Protein AF-D5RU55-F1 (afdb_monomer)

Organism: NCBI:txid525371

Mean predicted aligned error: 16.05 Å

Structure (mmCIF, N/CA/C/O backbone):
data_AF-D5RU55-F1
#
_entry.id   AF-D5RU55-F1
#
loop_
_atom_site.group_PDB
_atom_site.id
_atom_site.type_symbol
_atom_site.label_atom_id
_atom_site.label_alt_id
_atom_site.label_comp_id
_atom_site.label_asym_id
_atom_site.label_entity_id
_atom_site.label_seq_id
_atom_site.pdbx_PDB_ins_code
_atom_site.Cartn_x
_atom_site.Cartn_y
_atom_site.Cartn_z
_atom_site.occupancy
_atom_site.B_iso_or_equiv
_atom_site.auth_seq_id
_atom_site.auth_comp_id
_atom_site.auth_asym_id
_atom_site.auth_atom_id
_atom_site.pdbx_PDB_model_num
ATOM 1 N N . MET A 1 1 ? 79.973 7.454 0.022 1.00 49.69 1 MET A N 1
ATOM 2 C CA . MET A 1 1 ? 79.708 6.150 0.670 1.00 49.69 1 MET A CA 1
ATOM 3 C C . MET A 1 1 ? 79.663 6.328 2.181 1.00 49.69 1 MET A C 1
ATOM 5 O O . MET A 1 1 ? 80.717 6.445 2.786 1.00 49.69 1 MET A O 1
ATOM 9 N N . ARG A 1 2 ? 78.467 6.369 2.777 1.00 42.62 2 ARG A N 1
ATOM 10 C CA . ARG A 1 2 ? 78.213 6.055 4.194 1.00 42.62 2 ARG A CA 1
ATOM 11 C C . ARG A 1 2 ? 76.765 5.570 4.299 1.00 42.62 2 ARG A C 1
ATOM 13 O O . ARG A 1 2 ? 75.856 6.309 3.944 1.00 42.62 2 ARG A O 1
ATOM 20 N N . ALA A 1 3 ? 76.597 4.307 4.681 1.00 47.00 3 ALA A N 1
ATOM 21 C CA . ALA A 1 3 ? 75.310 3.654 4.881 1.00 47.00 3 ALA A CA 1
ATOM 22 C C . ALA A 1 3 ? 74.828 3.906 6.316 1.00 47.00 3 ALA A C 1
ATOM 24 O O . ALA A 1 3 ? 75.597 3.725 7.261 1.00 47.00 3 ALA A O 1
ATOM 25 N N . THR A 1 4 ? 73.571 4.314 6.467 1.00 60.97 4 THR A N 1
ATOM 26 C CA . THR A 1 4 ? 72.887 4.434 7.762 1.00 60.97 4 THR A CA 1
ATOM 27 C C . THR A 1 4 ? 72.013 3.191 7.965 1.00 60.97 4 THR A C 1
ATOM 29 O O . THR A 1 4 ? 71.283 2.836 7.037 1.00 60.97 4 THR A O 1
ATOM 32 N N . PRO A 1 5 ? 72.070 2.506 9.123 1.00 59.47 5 PRO A N 1
ATOM 33 C CA . PRO A 1 5 ? 71.283 1.298 9.367 1.00 59.47 5 PRO A CA 1
ATOM 34 C C . PRO A 1 5 ? 69.840 1.615 9.803 1.00 59.47 5 PRO A C 1
ATOM 36 O O . PRO A 1 5 ? 69.592 2.588 10.513 1.00 59.47 5 PRO A O 1
ATOM 39 N N . LEU A 1 6 ? 68.899 0.758 9.390 1.00 55.41 6 LEU A N 1
ATOM 40 C CA . LEU A 1 6 ? 67.511 0.715 9.868 1.00 55.41 6 LEU A CA 1
ATOM 41 C C . LEU A 1 6 ? 67.427 0.079 11.270 1.00 55.41 6 LEU A C 1
ATOM 43 O O . LEU A 1 6 ? 68.103 -0.926 11.502 1.00 55.41 6 LEU A O 1
ATOM 47 N N . PRO A 1 7 ? 66.562 0.569 12.178 1.00 55.72 7 PRO A N 1
ATOM 48 C CA . PRO A 1 7 ? 66.213 -0.162 13.389 1.00 55.72 7 PRO A CA 1
ATOM 49 C C . PRO A 1 7 ? 65.149 -1.241 13.129 1.00 55.72 7 PRO A C 1
ATOM 51 O O . PRO A 1 7 ? 64.226 -1.081 12.332 1.00 55.72 7 PRO A O 1
ATOM 54 N N . ALA A 1 8 ? 65.323 -2.352 13.842 1.00 49.19 8 ALA A N 1
ATOM 55 C CA . ALA A 1 8 ? 64.516 -3.559 13.818 1.00 49.19 8 ALA A CA 1
ATOM 56 C C . ALA A 1 8 ? 63.269 -3.476 14.719 1.00 49.19 8 ALA A C 1
ATOM 58 O O . ALA A 1 8 ? 63.298 -2.845 15.770 1.00 49.19 8 ALA A O 1
ATOM 59 N N . GLY A 1 9 ? 62.236 -4.235 14.335 1.00 44.22 9 GLY A N 1
ATOM 60 C CA . GLY A 1 9 ? 61.350 -4.962 15.251 1.00 44.22 9 GLY A CA 1
ATOM 61 C C . GLY A 1 9 ? 60.289 -4.158 16.006 1.00 44.22 9 GLY A C 1
ATOM 62 O O . GLY A 1 9 ? 60.514 -3.748 17.139 1.00 44.22 9 GLY A O 1
ATOM 63 N N . ALA A 1 10 ? 59.077 -4.077 15.448 1.00 44.03 10 ALA A N 1
ATOM 64 C CA . ALA A 1 10 ? 57.862 -3.832 16.224 1.00 44.03 10 ALA A CA 1
ATOM 65 C C . ALA A 1 10 ? 56.997 -5.101 16.213 1.00 44.03 10 ALA A C 1
ATOM 67 O O . ALA A 1 10 ? 56.595 -5.597 15.161 1.00 44.03 10 ALA A O 1
ATOM 68 N N . ALA A 1 11 ? 56.800 -5.648 17.409 1.00 43.94 11 ALA A N 1
ATOM 69 C CA . ALA A 1 11 ? 56.123 -6.899 17.692 1.00 43.94 11 ALA A CA 1
ATOM 70 C C . ALA A 1 11 ? 54.640 -6.872 17.291 1.00 43.94 11 ALA A C 1
ATOM 72 O O . ALA A 1 11 ? 53.912 -5.921 17.573 1.00 43.94 11 ALA A O 1
ATOM 73 N N . ILE A 1 12 ? 54.190 -7.969 16.683 1.00 43.06 12 ILE A N 1
ATOM 74 C CA . ILE A 1 12 ? 52.781 -8.259 16.426 1.00 43.06 12 ILE A CA 1
ATOM 75 C C . ILE A 1 12 ? 52.143 -8.603 17.778 1.00 43.06 12 ILE A C 1
ATOM 77 O O . ILE A 1 12 ? 52.364 -9.680 18.329 1.00 43.06 12 ILE A O 1
ATOM 81 N N . GLY A 1 13 ? 51.397 -7.651 18.338 1.00 37.00 13 GLY A N 1
ATOM 82 C CA . GLY A 1 13 ? 50.610 -7.834 19.552 1.00 37.00 13 GLY A CA 1
ATOM 83 C C . GLY A 1 13 ? 49.454 -8.797 19.301 1.00 37.00 13 GLY A C 1
ATOM 84 O O . GLY A 1 13 ? 48.482 -8.465 18.629 1.00 37.00 13 GLY A O 1
ATOM 85 N N . GLN A 1 14 ? 49.587 -10.000 19.845 1.00 41.72 14 GLN A N 1
ATOM 86 C CA . GLN A 1 14 ? 48.574 -11.044 19.891 1.00 41.72 14 GLN A CA 1
ATOM 87 C C . GLN A 1 14 ? 47.409 -10.571 20.784 1.00 41.72 14 GLN A C 1
ATOM 89 O O . GLN A 1 14 ? 47.555 -10.462 22.000 1.00 41.72 14 GLN A O 1
ATOM 94 N N . ALA A 1 15 ? 46.264 -10.236 20.183 1.00 38.31 15 ALA A N 1
ATOM 95 C CA . ALA A 1 15 ? 45.051 -9.892 20.919 1.00 38.31 15 ALA A CA 1
ATOM 96 C C . ALA A 1 15 ? 44.398 -11.171 21.472 1.00 38.31 15 ALA A C 1
ATOM 98 O O . ALA A 1 15 ? 44.039 -12.078 20.723 1.00 38.31 15 ALA A O 1
ATOM 99 N N . ALA A 1 16 ? 44.280 -11.233 22.798 1.00 46.00 16 ALA A N 1
ATOM 100 C CA . ALA A 1 16 ? 43.662 -12.321 23.545 1.00 46.00 16 ALA A CA 1
ATOM 101 C C . ALA A 1 16 ? 42.151 -12.465 23.247 1.00 46.00 16 ALA A C 1
ATOM 103 O O . ALA A 1 16 ? 41.477 -11.460 22.997 1.00 46.00 16 ALA A O 1
ATOM 104 N N . PRO A 1 17 ? 41.585 -13.686 23.321 1.00 41.41 17 PRO A N 1
ATOM 105 C CA . PRO A 1 17 ? 40.149 -13.900 23.166 1.00 41.41 17 PRO A CA 1
ATOM 106 C C . PRO A 1 17 ? 39.380 -13.320 24.363 1.00 41.41 17 PRO A C 1
ATOM 108 O O . PRO A 1 17 ? 39.695 -13.598 25.521 1.00 41.41 17 PRO A O 1
ATOM 111 N N . ARG A 1 18 ? 38.355 -12.504 24.082 1.00 38.22 18 ARG A N 1
ATOM 112 C CA . ARG A 1 18 ? 37.437 -11.987 25.106 1.00 38.22 18 ARG A CA 1
ATOM 113 C C . ARG A 1 18 ? 36.543 -13.112 25.650 1.00 38.22 18 ARG A C 1
ATOM 115 O O . ARG A 1 18 ? 36.081 -13.940 24.866 1.00 38.22 18 ARG A O 1
ATOM 122 N N . PRO A 1 19 ? 36.276 -13.133 26.967 1.00 35.03 19 PRO A N 1
ATOM 123 C CA . PRO A 1 19 ? 35.479 -14.172 27.598 1.00 35.03 19 PRO A CA 1
ATOM 124 C C . PRO A 1 19 ? 33.992 -14.032 27.257 1.00 35.03 19 PRO A C 1
ATOM 126 O O . PRO A 1 19 ? 33.442 -12.931 27.208 1.00 35.03 19 PRO A O 1
ATOM 129 N N . ALA A 1 20 ? 33.350 -15.183 27.069 1.00 40.19 20 ALA A N 1
ATOM 130 C CA . ALA A 1 20 ? 31.906 -15.325 27.049 1.00 40.19 20 ALA A CA 1
ATOM 131 C C . ALA A 1 20 ? 31.331 -14.983 28.432 1.00 40.19 20 ALA A C 1
ATOM 133 O O . ALA A 1 20 ? 31.725 -15.581 29.433 1.00 40.19 20 ALA A O 1
ATOM 134 N N . ALA A 1 21 ? 30.381 -14.050 28.481 1.00 37.78 21 ALA A N 1
ATOM 135 C CA . ALA A 1 21 ? 29.514 -13.853 29.636 1.00 37.78 21 ALA A CA 1
ATOM 136 C C . ALA A 1 21 ? 28.144 -14.455 29.302 1.00 37.78 21 ALA A C 1
ATOM 138 O O . ALA A 1 21 ? 27.328 -13.862 28.603 1.00 37.78 21 ALA A O 1
ATOM 139 N N . SER A 1 22 ? 27.966 -15.686 29.772 1.00 39.34 22 SER A N 1
ATOM 140 C CA . SER A 1 22 ? 26.714 -16.430 29.850 1.00 39.34 22 SER A CA 1
ATOM 141 C C . SER A 1 22 ? 26.267 -16.420 31.311 1.00 39.34 22 SER A C 1
ATOM 143 O O . SER A 1 22 ? 27.074 -16.722 32.189 1.00 39.34 22 SER A O 1
ATOM 145 N N . GLY A 1 23 ? 24.999 -16.104 31.563 1.00 31.50 23 GLY A N 1
ATOM 146 C CA . GLY A 1 23 ? 24.377 -16.086 32.891 1.00 31.50 23 GLY A CA 1
ATOM 147 C C . GLY A 1 23 ? 23.315 -14.988 32.938 1.00 31.50 23 GLY A C 1
ATOM 148 O O . GLY A 1 23 ? 23.662 -13.825 33.076 1.00 31.50 23 GLY A O 1
ATOM 149 N N . ALA A 1 24 ? 22.078 -15.269 32.538 1.00 35.00 24 ALA A N 1
ATOM 150 C CA . ALA A 1 24 ? 21.031 -15.961 33.301 1.00 35.00 24 ALA A CA 1
ATOM 151 C C . ALA A 1 24 ? 20.034 -14.949 33.897 1.00 35.00 24 ALA A C 1
ATOM 153 O O . ALA A 1 24 ? 20.409 -14.129 34.728 1.00 35.00 24 ALA A O 1
ATOM 154 N N . ASP A 1 25 ? 18.783 -15.107 33.443 1.00 32.44 25 ASP A N 1
ATOM 155 C CA . ASP A 1 25 ? 17.500 -14.807 34.097 1.00 32.44 25 ASP A CA 1
ATOM 156 C C . ASP A 1 25 ? 17.159 -13.329 34.375 1.00 32.44 25 ASP A C 1
ATOM 158 O O . ASP A 1 25 ? 18.010 -12.521 34.703 1.00 32.44 25 ASP A O 1
ATOM 162 N N . HIS A 1 26 ? 15.930 -12.843 34.153 1.00 36.78 26 HIS A N 1
ATOM 163 C CA . HIS A 1 26 ? 14.656 -13.383 34.627 1.00 36.78 26 HIS A CA 1
ATOM 164 C C . HIS A 1 26 ? 13.530 -13.386 33.567 1.00 36.78 26 HIS A C 1
ATOM 166 O O . HIS A 1 26 ? 13.147 -12.351 33.031 1.00 36.78 26 HIS A O 1
ATOM 172 N N . ALA A 1 27 ? 12.985 -14.585 33.336 1.00 34.75 27 ALA A N 1
ATOM 173 C CA . ALA A 1 27 ? 11.564 -14.943 33.241 1.00 34.75 27 ALA A CA 1
ATOM 174 C C . ALA A 1 27 ? 10.517 -13.867 32.865 1.00 34.75 27 ALA A C 1
ATOM 176 O O . ALA A 1 27 ? 10.312 -12.920 33.619 1.00 34.75 27 ALA A O 1
ATOM 177 N N . THR A 1 28 ? 9.712 -14.142 31.822 1.00 33.81 28 THR A N 1
ATOM 178 C CA . THR A 1 28 ? 8.226 -14.188 31.880 1.00 33.81 28 THR A CA 1
ATOM 179 C C . THR A 1 28 ? 7.631 -14.695 30.546 1.00 33.81 28 THR A C 1
ATOM 181 O O . THR A 1 28 ? 7.760 -14.048 29.516 1.00 33.81 28 THR A O 1
ATOM 184 N N . SER A 1 29 ? 6.946 -15.847 30.634 1.00 34.22 29 SER A N 1
ATOM 185 C CA . SER A 1 29 ? 5.849 -16.366 29.782 1.00 34.22 29 SER A CA 1
ATOM 186 C C . SER A 1 29 ? 6.167 -16.806 28.338 1.00 34.22 29 SER A C 1
ATOM 188 O O . SER A 1 29 ? 6.400 -15.989 27.463 1.00 34.22 29 SER A O 1
ATOM 190 N N . GLN A 1 30 ? 6.267 -18.111 28.026 1.00 38.25 30 GLN A N 1
ATOM 191 C CA . GLN A 1 30 ? 5.153 -19.081 27.864 1.00 38.25 30 GLN A CA 1
ATOM 192 C C . GLN A 1 30 ? 4.100 -18.576 26.852 1.00 38.25 30 GLN A C 1
ATOM 194 O O . GLN A 1 30 ? 3.591 -17.481 27.019 1.00 38.25 30 GLN A O 1
ATOM 199 N N . LEU A 1 31 ? 3.665 -19.278 25.803 1.00 37.56 31 LEU A N 1
ATOM 200 C CA . LEU A 1 31 ? 3.572 -20.712 25.539 1.00 37.56 31 LEU A CA 1
ATOM 201 C C . LEU A 1 31 ? 3.195 -20.856 24.041 1.00 37.56 31 LEU A C 1
ATOM 203 O O . LEU A 1 31 ? 2.207 -20.261 23.628 1.00 37.56 31 LEU A O 1
ATOM 207 N N . PHE A 1 32 ? 3.897 -21.645 23.225 1.00 32.69 32 PHE A N 1
ATOM 208 C CA . PHE A 1 32 ? 3.329 -22.169 21.967 1.00 32.69 32 PHE A CA 1
ATOM 209 C C . PHE A 1 32 ? 3.737 -23.636 21.834 1.00 32.69 32 PHE A C 1
ATOM 211 O O . PHE A 1 32 ? 4.665 -24.014 21.126 1.00 32.69 32 PHE A O 1
ATOM 218 N N . VAL A 1 33 ? 3.063 -24.470 22.627 1.00 32.72 33 VAL A N 1
ATOM 219 C CA . VAL A 1 33 ? 3.140 -25.927 22.528 1.00 32.72 33 VAL A CA 1
ATOM 220 C C . VAL A 1 33 ? 2.194 -26.346 21.407 1.00 32.72 33 VAL A C 1
ATOM 222 O O . VAL A 1 33 ? 0.979 -26.385 21.592 1.00 32.72 33 VAL A O 1
ATOM 225 N N . ALA A 1 34 ? 2.752 -26.664 20.241 1.00 33.44 34 ALA A N 1
ATOM 226 C CA . ALA A 1 34 ? 2.045 -27.430 19.227 1.00 33.44 34 ALA A CA 1
ATOM 227 C C . ALA A 1 34 ? 1.897 -28.870 19.739 1.00 33.44 34 ALA A C 1
ATOM 229 O O . ALA A 1 34 ? 2.850 -29.648 19.738 1.00 33.44 34 ALA A O 1
ATOM 230 N N . LYS A 1 35 ? 0.701 -29.212 20.218 1.00 34.47 35 LYS A N 1
ATOM 231 C CA . LYS A 1 35 ? 0.305 -30.590 20.505 1.00 34.47 35 LYS A CA 1
ATOM 232 C C . LYS A 1 35 ? -0.862 -30.924 19.588 1.00 34.47 35 LYS A C 1
ATOM 234 O O . LYS A 1 35 ? -1.963 -30.427 19.798 1.00 34.47 35 LYS A O 1
ATOM 239 N N . LEU A 1 36 ? -0.619 -31.758 18.582 1.00 38.84 36 LEU A N 1
ATOM 240 C CA . LEU A 1 36 ? -1.688 -32.451 17.876 1.00 38.84 36 LEU A CA 1
ATOM 241 C C . LEU A 1 36 ? -1.196 -33.845 17.477 1.00 38.84 36 LEU A C 1
ATOM 243 O O . LEU A 1 36 ? -0.638 -34.048 16.406 1.00 38.84 36 LEU A O 1
ATOM 247 N N . GLU A 1 37 ? -1.403 -34.805 18.374 1.00 45.78 37 GLU A N 1
ATOM 248 C CA . GLU A 1 37 ? -1.608 -36.190 17.965 1.00 45.78 37 GLU A CA 1
ATOM 249 C C . GLU A 1 37 ? -3.100 -36.485 18.080 1.00 45.78 37 GLU A C 1
ATOM 251 O O . GLU A 1 37 ? -3.676 -36.320 19.156 1.00 45.78 37 GLU A O 1
ATOM 256 N N . ALA A 1 38 ? -3.711 -36.942 16.988 1.00 34.22 38 ALA A N 1
ATOM 257 C CA . ALA A 1 38 ? -4.891 -37.796 17.044 1.00 34.22 38 ALA A CA 1
ATOM 258 C C . ALA A 1 38 ? -5.050 -38.573 15.728 1.00 34.22 38 ALA A C 1
ATOM 260 O O . ALA A 1 38 ? -5.474 -38.040 14.709 1.00 34.22 38 ALA A O 1
ATOM 261 N N . ALA A 1 39 ? -4.628 -39.835 15.811 1.00 38.00 39 ALA A N 1
ATOM 262 C CA . ALA A 1 39 ? -5.190 -41.063 15.252 1.00 38.00 39 ALA A CA 1
ATOM 263 C C . ALA A 1 39 ? -6.196 -41.012 14.078 1.00 38.00 39 ALA A C 1
ATOM 265 O O . ALA A 1 39 ? -7.225 -40.344 14.093 1.00 38.00 39 ALA A O 1
ATOM 266 N N . ALA A 1 40 ? -5.935 -41.905 13.124 1.00 39.81 40 ALA A N 1
ATOM 267 C CA . ALA A 1 40 ? -6.783 -42.280 12.003 1.00 39.81 40 ALA A CA 1
ATOM 268 C C . ALA A 1 40 ? -8.091 -43.002 12.399 1.00 39.81 40 ALA A C 1
ATOM 270 O O . ALA A 1 40 ? -8.053 -43.964 13.171 1.00 39.81 40 ALA A O 1
ATOM 271 N N . GLN A 1 41 ? -9.204 -42.643 11.740 1.00 41.97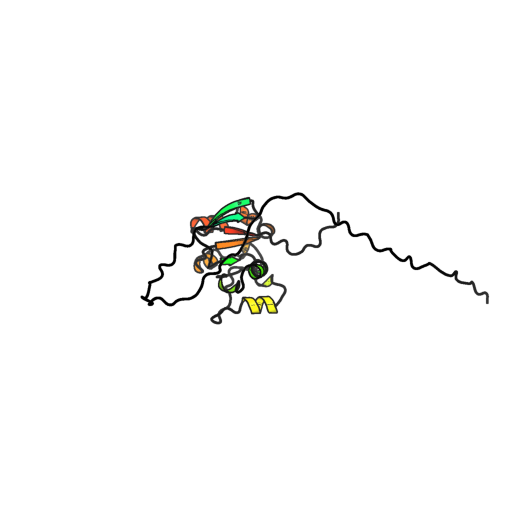 41 GLN A N 1
ATOM 272 C CA . GLN A 1 41 ? -10.128 -43.585 11.074 1.00 41.97 41 GLN A CA 1
ATOM 273 C C . GLN A 1 41 ? -11.148 -42.872 10.155 1.00 41.97 41 GLN A C 1
ATOM 275 O O . GLN A 1 41 ? -11.423 -41.689 10.356 1.00 41.97 41 GLN A O 1
ATOM 280 N N . PRO A 1 42 ? -11.675 -43.565 9.119 1.00 46.84 42 PRO A N 1
ATOM 281 C CA . PRO A 1 42 ? -12.394 -42.957 8.005 1.00 46.84 42 PRO A CA 1
ATOM 282 C C . PRO A 1 42 ? -13.887 -42.805 8.322 1.00 46.84 42 PRO A C 1
ATOM 284 O O . PRO A 1 42 ? -14.538 -43.753 8.755 1.00 46.84 42 PRO A O 1
ATOM 287 N N . ALA A 1 43 ? -14.448 -41.627 8.058 1.00 45.97 43 ALA A N 1
ATOM 288 C CA . ALA A 1 43 ? -15.885 -41.389 8.114 1.00 45.97 43 ALA A CA 1
ATOM 289 C C . ALA A 1 43 ? -16.345 -40.722 6.811 1.00 45.97 43 ALA A C 1
ATOM 291 O O . ALA A 1 43 ? -15.707 -39.810 6.292 1.00 45.97 43 ALA A O 1
ATOM 292 N N . VAL A 1 44 ? -17.430 -41.268 6.274 1.00 49.78 44 VAL A N 1
ATOM 293 C CA . VAL A 1 44 ? -18.048 -41.034 4.964 1.00 49.78 44 VAL A CA 1
ATOM 294 C C . VAL A 1 44 ? -18.124 -39.545 4.595 1.00 49.78 44 VAL A C 1
ATOM 296 O O . VAL A 1 44 ? -18.741 -38.750 5.299 1.00 49.78 44 VAL A O 1
ATOM 299 N N . ALA A 1 45 ? -17.521 -39.176 3.461 1.00 40.91 45 ALA A N 1
ATOM 300 C CA . ALA A 1 45 ? -17.528 -37.811 2.945 1.00 40.91 45 ALA A CA 1
ATOM 301 C C . ALA A 1 45 ? -18.879 -37.479 2.286 1.00 40.91 45 ALA A C 1
ATOM 303 O O . ALA A 1 45 ? -19.127 -37.820 1.131 1.00 40.91 45 ALA A O 1
ATOM 304 N N . ALA A 1 46 ? -19.747 -36.781 3.017 1.00 49.06 46 ALA A N 1
ATOM 305 C CA . ALA A 1 46 ? -20.722 -35.885 2.403 1.00 49.06 46 ALA A CA 1
ATOM 306 C C . ALA A 1 46 ? -19.988 -34.602 1.961 1.00 49.06 46 ALA A C 1
ATOM 308 O O . ALA A 1 46 ? -19.082 -34.162 2.677 1.00 49.06 46 ALA A O 1
ATOM 309 N N . PRO A 1 47 ? -20.339 -33.970 0.825 1.00 47.97 47 PRO A N 1
ATOM 310 C CA . PRO A 1 47 ? -19.734 -32.704 0.447 1.00 47.97 47 PRO A CA 1
ATOM 311 C C . PRO A 1 47 ? -20.284 -31.625 1.384 1.00 47.97 47 PRO A C 1
ATOM 313 O O . PRO A 1 47 ? -21.355 -31.065 1.162 1.00 47.97 47 PRO A O 1
ATOM 316 N N . ALA A 1 48 ? -19.565 -31.352 2.470 1.00 48.78 48 ALA A N 1
ATOM 317 C CA . ALA A 1 48 ? -19.765 -30.134 3.228 1.00 48.78 48 ALA A CA 1
ATOM 318 C C . ALA A 1 48 ? -19.276 -28.987 2.341 1.00 48.78 48 ALA A C 1
ATOM 320 O O . ALA A 1 48 ? -18.078 -28.841 2.096 1.00 48.78 48 ALA A O 1
ATOM 321 N N . LEU A 1 49 ? -20.216 -28.198 1.821 1.00 49.66 49 LEU A N 1
ATOM 322 C CA . LEU A 1 49 ? -19.924 -26.889 1.261 1.00 49.66 49 LEU A CA 1
ATOM 323 C C . LEU A 1 49 ? -19.284 -26.080 2.396 1.00 49.66 49 LEU A C 1
ATOM 325 O O . LEU A 1 49 ? -19.979 -25.605 3.293 1.00 49.66 49 LEU A O 1
ATOM 329 N N . ALA A 1 50 ? -17.953 -26.030 2.423 1.00 46.75 50 ALA A N 1
ATOM 330 C CA . ALA A 1 50 ? -17.206 -25.278 3.412 1.00 46.75 50 ALA A CA 1
ATOM 331 C C . ALA A 1 50 ? -17.550 -23.800 3.217 1.00 46.75 50 ALA A C 1
ATOM 333 O O . ALA A 1 50 ? -17.016 -23.132 2.332 1.00 46.75 50 ALA A O 1
ATOM 334 N N . ALA A 1 51 ? -18.492 -23.297 4.014 1.00 48.22 51 ALA A N 1
ATOM 335 C CA . ALA A 1 51 ? -18.674 -21.872 4.187 1.00 48.22 51 ALA A CA 1
ATOM 336 C C . ALA A 1 51 ? -17.341 -21.339 4.719 1.00 48.22 51 ALA A C 1
ATOM 338 O O . ALA A 1 51 ? -16.958 -21.644 5.849 1.00 48.22 51 ALA A O 1
ATOM 339 N N . ALA A 1 52 ? -16.594 -20.623 3.875 1.00 52.16 52 ALA A N 1
ATOM 340 C CA . ALA A 1 52 ? -15.397 -19.922 4.306 1.00 52.16 52 ALA A CA 1
ATOM 341 C C . ALA A 1 52 ? -15.807 -19.021 5.475 1.00 52.16 52 ALA A C 1
ATOM 343 O O . ALA A 1 52 ? -16.638 -18.126 5.306 1.00 52.16 52 ALA A O 1
ATOM 344 N N . ALA A 1 53 ? -15.295 -19.314 6.673 1.00 49.94 53 ALA A N 1
ATOM 345 C CA . ALA A 1 53 ? -15.535 -18.475 7.834 1.00 49.94 53 ALA A CA 1
ATOM 346 C C . ALA A 1 53 ? -15.115 -17.036 7.483 1.00 49.94 53 ALA A C 1
ATOM 348 O O . ALA A 1 53 ? -14.097 -16.866 6.802 1.00 49.94 53 ALA A O 1
ATOM 349 N N . PRO A 1 54 ? -15.880 -16.008 7.893 1.00 57.09 54 PRO A N 1
ATOM 350 C CA . PRO A 1 54 ? -15.474 -14.630 7.666 1.00 57.09 54 PRO A CA 1
ATOM 351 C C . PRO A 1 54 ? -14.085 -14.431 8.278 1.00 57.09 54 PRO A C 1
ATOM 353 O O . PRO A 1 54 ? -13.896 -14.651 9.475 1.00 57.09 54 PRO A O 1
ATOM 356 N N . GLU A 1 55 ? -13.103 -14.074 7.447 1.00 64.75 55 GLU A N 1
ATOM 357 C CA . GLU A 1 55 ? -11.782 -13.687 7.936 1.00 64.75 55 GLU A CA 1
ATOM 358 C C . GLU A 1 55 ? -11.970 -12.497 8.874 1.00 64.75 55 GLU A C 1
ATOM 360 O O . GLU A 1 55 ? -12.502 -11.461 8.472 1.00 64.75 55 GLU A O 1
ATOM 365 N N . ALA A 1 56 ? -11.585 -12.672 10.137 1.00 74.94 56 ALA A N 1
ATOM 366 C CA . ALA A 1 56 ? -11.704 -11.626 11.135 1.00 74.94 56 ALA A CA 1
ATOM 367 C C . ALA A 1 56 ? -10.886 -10.398 10.707 1.00 74.94 56 ALA A C 1
ATOM 369 O O . ALA A 1 56 ? -9.771 -10.524 10.192 1.00 74.94 56 ALA A O 1
ATOM 370 N N . GLY A 1 57 ? -11.45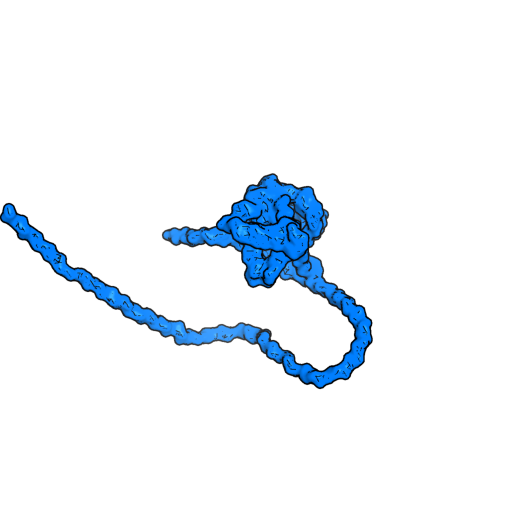0 -9.209 10.928 1.00 79.38 57 GLY A N 1
ATOM 371 C CA . GLY A 1 57 ? -10.732 -7.957 10.727 1.00 79.38 57 GLY A CA 1
ATOM 372 C C . GLY A 1 57 ? -9.465 -7.894 11.581 1.00 79.38 57 GLY A C 1
ATOM 373 O O . GLY A 1 57 ? -9.388 -8.501 12.651 1.00 79.38 57 GLY A O 1
ATOM 374 N N . LEU A 1 58 ? -8.467 -7.155 11.100 1.00 86.12 58 LEU A N 1
ATOM 375 C CA . LEU A 1 58 ? -7.178 -6.992 11.763 1.00 86.12 58 LEU A CA 1
ATOM 376 C C . LEU A 1 58 ? -6.984 -5.529 12.152 1.00 86.12 58 LEU A C 1
ATOM 378 O O . LEU A 1 58 ? -7.127 -4.637 11.319 1.00 86.12 58 LEU A O 1
ATOM 382 N N . THR A 1 59 ? -6.603 -5.284 13.401 1.00 88.81 59 THR A N 1
ATOM 383 C CA . THR A 1 59 ? -6.181 -3.957 13.855 1.00 88.81 59 THR A CA 1
ATOM 384 C C . THR A 1 59 ? -4.663 -3.885 13.833 1.00 88.81 59 THR A C 1
ATOM 386 O O . THR A 1 59 ? -3.992 -4.705 14.456 1.00 88.81 59 THR A O 1
ATOM 389 N N . VAL A 1 60 ? -4.126 -2.902 13.115 1.00 88.94 60 VAL A N 1
ATOM 390 C CA . VAL A 1 60 ? -2.688 -2.696 12.927 1.00 88.94 60 VAL A CA 1
ATOM 391 C C . VAL A 1 60 ? -2.325 -1.301 13.407 1.00 88.94 60 VAL A C 1
ATOM 393 O O . VAL A 1 60 ? -2.999 -0.333 13.063 1.00 88.94 60 VAL A O 1
ATOM 396 N N . THR A 1 61 ? -1.247 -1.189 14.174 1.00 89.12 61 THR A N 1
ATOM 397 C CA . THR A 1 61 ? -0.610 0.103 14.440 1.00 89.12 61 THR A CA 1
ATOM 398 C C . THR A 1 61 ? 0.477 0.319 13.395 1.00 89.12 61 THR A C 1
ATOM 400 O O . THR A 1 61 ? 1.387 -0.501 13.289 1.00 89.12 61 THR A O 1
ATOM 403 N N . ASP A 1 62 ? 0.366 1.380 12.600 1.00 89.62 62 ASP A N 1
ATOM 404 C CA . ASP A 1 62 ? 1.367 1.703 11.580 1.00 89.62 62 ASP A CA 1
ATOM 405 C C . ASP A 1 62 ? 2.596 2.420 12.165 1.00 89.62 62 ASP A C 1
ATOM 407 O O . ASP A 1 62 ? 2.663 2.722 13.359 1.00 89.62 62 ASP A O 1
ATOM 411 N N . MET A 1 63 ? 3.589 2.705 11.321 1.00 85.62 63 MET A N 1
ATOM 412 C CA . MET A 1 63 ? 4.844 3.338 11.753 1.00 85.62 63 MET A CA 1
ATOM 413 C C . MET A 1 63 ? 4.699 4.818 12.127 1.00 85.62 63 MET A C 1
ATOM 415 O O . MET A 1 63 ? 5.613 5.389 12.714 1.00 85.62 63 MET A O 1
ATOM 419 N N . LEU A 1 64 ? 3.541 5.429 11.859 1.00 84.00 64 LEU A N 1
ATOM 420 C CA . LEU A 1 64 ? 3.179 6.747 12.385 1.00 84.00 64 LEU A CA 1
ATOM 421 C C . LEU A 1 64 ? 2.433 6.654 13.729 1.00 84.00 64 LEU A C 1
ATOM 423 O O . LEU A 1 64 ? 1.962 7.669 14.240 1.00 84.00 64 LEU A O 1
ATOM 427 N N . GLY A 1 65 ? 2.289 5.453 14.301 1.00 85.38 65 GLY A N 1
ATOM 428 C CA . GLY A 1 65 ? 1.550 5.218 15.541 1.00 85.38 65 GLY A CA 1
ATOM 429 C C . GLY A 1 65 ? 0.029 5.269 15.373 1.00 85.38 65 GLY A C 1
ATOM 430 O O . GLY A 1 65 ? -0.693 5.316 16.372 1.00 85.38 65 GLY A O 1
ATOM 431 N N . ARG A 1 66 ? -0.487 5.268 14.136 1.00 87.25 66 ARG A N 1
ATOM 432 C CA . ARG A 1 66 ? -1.933 5.290 13.882 1.00 87.25 66 ARG A CA 1
ATOM 433 C C . ARG A 1 66 ? -2.492 3.882 13.995 1.00 87.25 66 ARG A C 1
ATOM 435 O O . ARG A 1 66 ? -1.954 2.947 13.412 1.00 87.25 66 ARG A O 1
ATOM 442 N N . VAL A 1 67 ? -3.617 3.750 14.688 1.00 89.19 67 VAL A N 1
ATOM 443 C CA . VAL A 1 67 ? -4.370 2.497 14.751 1.00 89.19 67 VAL A CA 1
ATOM 444 C C . VAL A 1 67 ? -5.314 2.434 13.554 1.00 89.19 67 VAL A C 1
ATOM 446 O O . VAL A 1 67 ? -6.224 3.252 13.424 1.00 89.19 67 VAL A O 1
ATOM 449 N N . VAL A 1 68 ? -5.098 1.462 12.677 1.00 89.12 68 VAL A N 1
ATOM 450 C CA . VAL A 1 68 ? -5.864 1.252 11.448 1.00 89.12 68 VAL A CA 1
ATOM 451 C C . VAL A 1 68 ? -6.542 -0.109 11.519 1.00 89.12 68 VAL A C 1
ATOM 453 O O . VAL A 1 68 ? -5.906 -1.126 11.785 1.00 89.12 68 VAL A O 1
ATOM 456 N N . THR A 1 69 ? -7.853 -0.132 11.289 1.00 89.81 69 THR A N 1
ATOM 457 C CA . THR A 1 69 ? -8.632 -1.374 11.237 1.00 89.81 69 THR A CA 1
ATOM 458 C C . THR A 1 69 ? -8.823 -1.788 9.787 1.00 89.81 69 THR A C 1
ATOM 460 O O . THR A 1 69 ? -9.388 -1.039 8.991 1.00 89.81 69 THR A O 1
ATOM 463 N N . LEU A 1 70 ? -8.363 -2.987 9.451 1.00 89.69 70 LEU A N 1
ATOM 464 C CA . LEU A 1 70 ? -8.598 -3.630 8.169 1.00 89.69 70 LEU A CA 1
ATOM 465 C C . LEU A 1 70 ? -9.793 -4.583 8.311 1.00 89.69 70 LEU A C 1
ATOM 467 O O . LEU A 1 70 ? -9.815 -5.386 9.245 1.00 89.69 70 LEU A O 1
ATOM 471 N N . PRO A 1 71 ? -10.778 -4.546 7.398 1.00 86.88 71 PRO A N 1
ATOM 472 C CA . PRO A 1 71 ? -11.967 -5.396 7.497 1.00 86.88 71 PRO A CA 1
ATOM 473 C C . PRO A 1 71 ? -11.654 -6.888 7.314 1.00 86.88 71 PRO A C 1
ATOM 475 O O . PRO A 1 71 ? -12.438 -7.732 7.734 1.00 86.88 71 PRO A O 1
ATOM 478 N N . ARG A 1 72 ? -10.523 -7.202 6.677 1.00 90.69 72 ARG A N 1
ATOM 479 C CA . ARG A 1 72 ? -9.978 -8.543 6.439 1.00 90.69 72 ARG A CA 1
ATOM 480 C C . ARG A 1 72 ? -8.482 -8.426 6.117 1.00 90.69 72 ARG A C 1
ATOM 482 O O . ARG A 1 72 ? -8.036 -7.318 5.796 1.00 90.69 72 ARG A O 1
ATOM 489 N N . PRO A 1 73 ? -7.715 -9.529 6.125 1.00 91.12 73 PRO A N 1
ATOM 490 C CA . PRO A 1 73 ? -6.370 -9.548 5.568 1.00 91.12 73 PRO A CA 1
ATOM 491 C C . PRO A 1 73 ? -6.344 -8.983 4.132 1.00 91.12 73 PRO A C 1
ATOM 493 O O . PRO A 1 73 ? -7.212 -9.330 3.313 1.00 91.12 73 PRO A O 1
ATOM 496 N N . PRO A 1 74 ? -5.395 -8.082 3.822 1.00 92.75 74 PRO A N 1
ATOM 497 C CA . PRO A 1 74 ? -5.315 -7.440 2.519 1.00 92.75 74 PRO A CA 1
ATOM 498 C C . PRO A 1 74 ? -4.889 -8.447 1.449 1.00 92.75 74 PRO A C 1
ATOM 500 O O . PRO A 1 74 ? -4.039 -9.307 1.682 1.00 92.75 74 PRO A O 1
ATOM 503 N N . ARG A 1 75 ? -5.498 -8.347 0.268 1.00 93.25 75 ARG A N 1
ATOM 504 C CA . ARG A 1 75 ? -5.247 -9.250 -0.871 1.00 93.25 75 ARG A CA 1
ATOM 505 C C . ARG A 1 75 ? -4.962 -8.495 -2.169 1.00 93.25 75 ARG A C 1
ATOM 507 O O . ARG A 1 75 ? -4.605 -9.121 -3.163 1.00 93.25 75 ARG A O 1
ATOM 514 N N . ARG A 1 76 ? -5.163 -7.174 -2.184 1.00 95.12 76 ARG A N 1
ATOM 515 C CA . ARG A 1 76 ? -4.929 -6.282 -3.325 1.00 95.12 76 ARG A CA 1
ATOM 516 C C . ARG A 1 76 ? -4.244 -5.020 -2.821 1.00 95.12 76 ARG A C 1
ATOM 518 O O . ARG A 1 76 ? -4.885 -3.998 -2.578 1.00 95.12 76 ARG A O 1
ATOM 525 N N . ILE A 1 77 ? -2.934 -5.115 -2.659 1.00 96.25 77 ILE A N 1
ATOM 526 C CA . ILE A 1 77 ? -2.105 -4.074 -2.062 1.00 96.25 77 ILE A CA 1
ATOM 527 C C . ILE A 1 77 ? -1.515 -3.201 -3.165 1.00 96.25 77 ILE A C 1
ATOM 529 O O . ILE A 1 77 ? -0.979 -3.714 -4.147 1.00 96.25 77 ILE A O 1
ATOM 533 N N . VAL A 1 78 ? -1.583 -1.883 -3.001 1.00 96.88 78 VAL A N 1
ATOM 534 C CA . VAL A 1 78 ? -0.778 -0.948 -3.793 1.00 96.88 78 VAL A CA 1
ATOM 535 C C . VAL A 1 78 ? 0.385 -0.444 -2.949 1.00 96.88 78 VAL A C 1
ATOM 537 O O . VAL A 1 78 ? 0.175 0.083 -1.857 1.00 96.88 78 VAL A O 1
ATOM 540 N N . LEU A 1 79 ? 1.603 -0.592 -3.466 1.00 95.06 79 LEU A N 1
ATOM 541 C CA . LEU A 1 79 ? 2.825 -0.102 -2.827 1.00 95.06 79 LEU A CA 1
ATOM 542 C C . LEU A 1 79 ? 3.227 1.235 -3.448 1.00 95.06 79 LEU A C 1
ATOM 544 O O . LEU A 1 79 ? 3.522 1.299 -4.641 1.00 95.06 79 LEU A O 1
ATOM 548 N N . LEU A 1 80 ? 3.259 2.310 -2.664 1.00 93.69 80 LEU A N 1
ATOM 549 C CA . LEU A 1 80 ? 3.783 3.588 -3.155 1.00 93.69 80 LEU A CA 1
ATOM 550 C C . LEU A 1 80 ? 5.317 3.585 -3.202 1.00 93.69 80 LEU A C 1
ATOM 552 O O . LEU A 1 80 ? 5.900 4.377 -3.921 1.00 93.69 80 LEU A O 1
ATOM 556 N N . ASP A 1 81 ? 5.983 2.664 -2.517 1.00 91.69 81 ASP A N 1
ATOM 557 C CA . ASP A 1 81 ? 7.412 2.413 -2.687 1.00 91.69 81 ASP A CA 1
ATOM 558 C C . ASP A 1 81 ? 7.612 0.951 -3.081 1.00 91.69 81 ASP A C 1
ATOM 560 O O . ASP A 1 81 ? 7.351 0.040 -2.295 1.00 91.69 81 A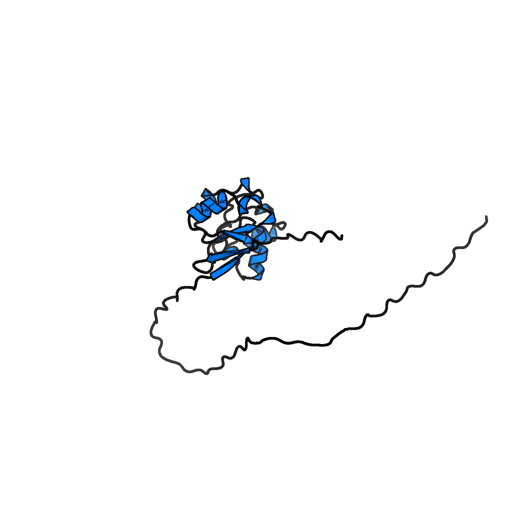SP A O 1
ATOM 564 N N . ALA A 1 82 ? 8.057 0.703 -4.314 1.00 92.44 82 ALA A N 1
ATOM 565 C CA . ALA A 1 82 ? 8.260 -0.654 -4.811 1.00 92.44 82 ALA A CA 1
ATOM 566 C C . ALA A 1 82 ? 9.246 -1.468 -3.956 1.00 92.44 82 ALA A C 1
ATOM 568 O O . ALA A 1 82 ? 9.183 -2.697 -3.982 1.00 92.44 82 ALA A O 1
ATOM 569 N N . ARG A 1 83 ? 10.121 -0.825 -3.168 1.00 91.50 83 ARG A N 1
ATOM 570 C CA . ARG A 1 83 ? 11.064 -1.510 -2.268 1.00 91.50 83 ARG A CA 1
ATOM 571 C C . ARG A 1 83 ? 10.370 -2.237 -1.118 1.00 91.50 83 ARG A C 1
ATOM 573 O O . ARG A 1 83 ? 10.912 -3.233 -0.638 1.00 91.50 83 ARG A O 1
ATOM 580 N N . ASP A 1 84 ? 9.155 -1.837 -0.741 1.00 91.75 84 ASP A N 1
ATOM 581 C CA . ASP A 1 84 ? 8.383 -2.509 0.316 1.00 91.75 84 ASP A CA 1
ATOM 582 C C . ASP A 1 84 ? 8.053 -3.971 -0.031 1.00 91.75 84 ASP A C 1
ATOM 584 O O . ASP A 1 84 ? 7.853 -4.796 0.865 1.00 91.75 84 ASP A O 1
ATOM 588 N N . ILE A 1 85 ? 8.086 -4.342 -1.317 1.00 92.31 85 ILE A N 1
ATOM 589 C CA . ILE A 1 85 ? 7.889 -5.733 -1.742 1.00 92.31 85 ILE A CA 1
ATOM 590 C C . ILE A 1 85 ? 8.986 -6.669 -1.211 1.00 92.31 85 ILE A C 1
ATOM 592 O O . ILE A 1 85 ? 8.730 -7.850 -0.979 1.00 92.31 85 ILE A O 1
ATOM 596 N N . VAL A 1 86 ? 10.194 -6.147 -0.968 1.00 91.19 86 VAL A N 1
ATOM 597 C CA . VAL A 1 86 ? 11.312 -6.918 -0.405 1.00 91.19 86 VAL A CA 1
ATOM 598 C C . VAL A 1 86 ? 11.021 -7.277 1.049 1.0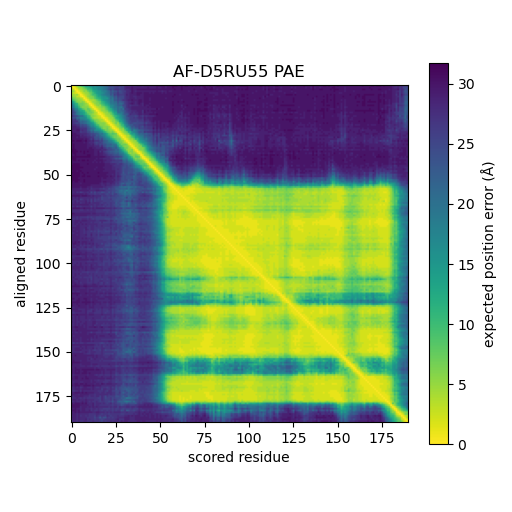0 91.19 86 VAL A C 1
ATOM 600 O O . VAL A 1 86 ? 11.227 -8.418 1.453 1.00 91.19 86 VAL A O 1
ATOM 603 N N . THR A 1 87 ? 10.468 -6.339 1.820 1.00 89.81 87 THR A N 1
ATOM 604 C CA . THR A 1 87 ? 10.013 -6.598 3.192 1.00 89.81 87 THR A CA 1
ATOM 605 C C . THR A 1 87 ? 8.861 -7.601 3.202 1.00 89.81 87 THR A C 1
ATOM 607 O O . THR A 1 87 ? 8.856 -8.526 4.013 1.00 89.81 87 THR A O 1
ATOM 610 N N . MET A 1 88 ? 7.911 -7.483 2.266 1.00 91.62 88 MET A N 1
ATOM 611 C CA . MET A 1 88 ? 6.817 -8.453 2.136 1.00 91.62 88 MET A CA 1
ATOM 612 C C . MET A 1 88 ? 7.313 -9.872 1.833 1.00 91.62 88 MET A C 1
ATOM 614 O O . MET A 1 88 ? 6.736 -10.830 2.345 1.00 91.62 88 MET A O 1
ATOM 618 N N . ALA A 1 89 ? 8.390 -10.024 1.056 1.00 91.75 89 ALA A N 1
ATOM 619 C CA . ALA A 1 89 ? 8.981 -11.326 0.737 1.00 91.75 89 ALA A CA 1
ATOM 620 C C . ALA A 1 89 ? 9.525 -12.074 1.968 1.00 91.75 89 ALA A C 1
ATOM 622 O O . ALA A 1 89 ? 9.671 -13.293 1.935 1.00 91.75 89 ALA A O 1
ATOM 623 N N . LEU A 1 90 ? 9.797 -11.364 3.070 1.00 91.31 90 LEU A N 1
ATOM 624 C CA . LEU A 1 90 ? 10.178 -11.979 4.346 1.00 91.31 90 LEU A CA 1
ATOM 625 C C . LEU A 1 90 ? 8.979 -12.584 5.090 1.00 91.31 90 LEU A C 1
ATOM 627 O O . LEU A 1 90 ? 9.158 -13.429 5.963 1.00 91.31 90 LEU A O 1
ATOM 631 N N . LEU A 1 91 ? 7.765 -12.131 4.768 1.00 89.94 91 LEU A N 1
ATOM 632 C CA . LEU A 1 91 ? 6.528 -12.478 5.471 1.00 89.94 91 LEU A CA 1
ATOM 633 C C . LEU A 1 91 ? 5.621 -13.400 4.652 1.00 89.94 91 LEU A C 1
ATOM 635 O O . LEU A 1 91 ? 4.801 -14.117 5.223 1.00 89.94 91 LEU A O 1
ATOM 639 N N . HIS A 1 92 ? 5.741 -13.372 3.324 1.00 90.12 92 HIS A N 1
ATOM 640 C CA . HIS A 1 92 ? 4.870 -14.105 2.418 1.00 90.12 92 HIS A CA 1
ATOM 641 C C . HIS A 1 92 ? 5.677 -14.775 1.294 1.00 90.12 92 HIS A C 1
ATOM 643 O O . HIS A 1 92 ? 6.529 -14.118 0.696 1.00 90.12 92 HIS A O 1
ATOM 649 N N . PRO A 1 93 ? 5.404 -16.054 0.958 1.00 89.75 93 PRO A N 1
ATOM 650 C CA . PRO A 1 93 ? 6.150 -16.782 -0.074 1.00 89.75 93 PRO A CA 1
ATOM 651 C C . PRO A 1 93 ? 5.911 -16.256 -1.498 1.00 89.75 93 PRO A C 1
ATOM 653 O O . PRO A 1 93 ? 6.765 -16.423 -2.361 1.00 89.75 93 PRO A O 1
ATOM 656 N N . ASP A 1 94 ? 4.763 -15.623 -1.746 1.00 90.31 94 ASP A N 1
ATOM 657 C CA . ASP A 1 94 ? 4.422 -14.979 -3.022 1.00 90.31 94 ASP A CA 1
ATOM 658 C C . ASP A 1 94 ? 3.943 -13.536 -2.780 1.00 90.31 94 ASP A C 1
ATOM 660 O O . ASP A 1 94 ? 2.737 -13.279 -2.729 1.00 90.31 94 ASP A O 1
ATOM 664 N N . PRO A 1 95 ? 4.844 -12.580 -2.500 1.00 91.88 95 PRO A N 1
ATOM 665 C CA . PRO A 1 95 ? 4.442 -11.205 -2.215 1.00 91.88 95 PRO A CA 1
ATOM 666 C C . PRO A 1 95 ? 3.861 -10.519 -3.462 1.00 91.88 95 PRO A C 1
ATOM 668 O O . PRO A 1 95 ? 2.937 -9.719 -3.340 1.00 91.88 95 PRO A O 1
ATOM 671 N N . ALA A 1 96 ? 4.338 -10.869 -4.664 1.00 91.25 96 ALA A N 1
ATOM 672 C CA . ALA A 1 96 ? 3.861 -10.308 -5.928 1.00 91.25 96 ALA A CA 1
ATOM 673 C C . ALA A 1 96 ? 2.397 -10.673 -6.220 1.00 91.25 96 ALA A C 1
ATOM 675 O O . ALA A 1 96 ? 1.670 -9.861 -6.794 1.00 91.25 96 ALA A O 1
ATOM 676 N N . GLY A 1 97 ? 1.936 -11.848 -5.780 1.00 91.69 97 GLY A N 1
ATOM 677 C CA . GLY A 1 97 ? 0.529 -12.247 -5.859 1.00 91.69 97 GLY A CA 1
ATOM 678 C C . GLY A 1 97 ? -0.433 -11.343 -5.074 1.00 91.69 97 GLY A C 1
ATOM 679 O O . GLY A 1 97 ? -1.608 -11.257 -5.429 1.00 91.69 97 GLY A O 1
ATOM 680 N N . LEU A 1 98 ? 0.054 -10.632 -4.049 1.00 92.88 98 LEU A N 1
ATOM 681 C CA . LEU A 1 98 ? -0.738 -9.689 -3.247 1.00 92.88 98 LEU A CA 1
ATOM 682 C C . LEU A 1 98 ? -0.696 -8.254 -3.793 1.00 92.88 98 LEU A C 1
ATOM 684 O O . LEU A 1 98 ? -1.557 -7.443 -3.446 1.00 92.88 98 LEU A O 1
ATOM 688 N N . VAL A 1 99 ? 0.294 -7.919 -4.627 1.00 94.50 99 VAL A N 1
ATOM 689 C CA . VAL A 1 99 ? 0.520 -6.553 -5.116 1.00 94.50 99 VAL A CA 1
ATOM 690 C C . VAL A 1 99 ? -0.280 -6.307 -6.397 1.00 94.50 99 VAL A C 1
ATOM 692 O O . VAL A 1 99 ? 0.004 -6.846 -7.467 1.00 94.50 99 VAL A O 1
ATOM 695 N N . ALA A 1 100 ? -1.298 -5.456 -6.290 1.00 94.94 100 ALA A N 1
ATOM 696 C CA . ALA A 1 100 ? -2.149 -5.044 -7.403 1.00 94.94 100 ALA A CA 1
ATOM 697 C C . ALA A 1 100 ? -1.503 -3.952 -8.269 1.00 94.94 100 ALA A C 1
ATOM 699 O O . ALA A 1 100 ? -1.853 -3.821 -9.440 1.00 94.94 100 ALA A O 1
ATOM 700 N N . GLY A 1 101 ? -0.574 -3.184 -7.699 1.00 95.19 101 GLY A N 1
ATOM 701 C CA . GLY A 1 101 ? 0.174 -2.134 -8.377 1.00 95.19 101 GLY A CA 1
ATOM 702 C C . GLY A 1 101 ? 1.280 -1.583 -7.488 1.00 95.19 101 GLY A C 1
ATOM 703 O O . GLY A 1 101 ? 1.260 -1.747 -6.268 1.00 95.19 101 GLY A O 1
ATOM 704 N N . TRP A 1 102 ? 2.248 -0.920 -8.098 1.00 95.25 102 TRP A N 1
ATOM 705 C CA . TRP A 1 102 ? 3.369 -0.322 -7.382 1.00 95.25 102 TRP A CA 1
ATOM 706 C C . TRP A 1 102 ? 3.801 0.992 -8.008 1.00 95.25 102 TRP A C 1
ATOM 708 O O . TRP A 1 102 ? 3.404 1.329 -9.125 1.00 95.25 102 TRP A O 1
ATOM 718 N N . ALA A 1 103 ? 4.630 1.741 -7.305 1.00 93.56 103 ALA A N 1
ATOM 719 C CA . ALA A 1 103 ? 5.190 2.960 -7.834 1.00 93.56 103 ALA A CA 1
ATOM 720 C C . ALA A 1 103 ? 6.651 3.123 -7.393 1.00 93.56 103 ALA A C 1
ATOM 722 O O . ALA A 1 103 ? 7.088 2.517 -6.414 1.00 93.56 103 ALA A O 1
ATOM 723 N N . GLY A 1 104 ? 7.436 3.860 -8.181 1.00 91.31 104 GLY A N 1
ATOM 724 C CA . GLY A 1 104 ? 8.890 3.909 -8.002 1.00 91.31 104 GLY A CA 1
ATOM 725 C C . GLY A 1 104 ? 9.576 2.558 -8.244 1.00 91.31 104 GLY A C 1
ATOM 726 O O . GLY A 1 104 ? 10.496 2.202 -7.516 1.00 91.31 104 GLY A O 1
ATOM 727 N N . ALA A 1 105 ? 9.124 1.777 -9.232 1.00 90.06 105 ALA A N 1
ATOM 728 C CA . ALA A 1 105 ? 9.712 0.472 -9.565 1.00 90.06 105 ALA A CA 1
ATOM 729 C C . ALA A 1 105 ? 11.211 0.562 -9.911 1.00 90.06 105 ALA A C 1
ATOM 731 O O . ALA A 1 105 ? 11.962 -0.386 -9.700 1.00 90.06 105 ALA A O 1
ATOM 732 N N . GLU A 1 106 ? 11.649 1.712 -10.413 1.00 87.31 106 GLU A N 1
ATOM 733 C CA . GLU A 1 106 ? 13.039 2.074 -10.674 1.00 87.31 106 GLU A CA 1
ATOM 734 C C . GLU A 1 106 ? 13.915 2.153 -9.415 1.00 87.31 106 GLU A C 1
ATOM 736 O O . GLU A 1 106 ? 15.129 2.042 -9.535 1.00 87.31 106 GLU A O 1
ATOM 741 N N . LEU A 1 107 ? 13.321 2.299 -8.223 1.00 87.44 107 LEU A N 1
ATOM 742 C CA . LEU A 1 107 ? 14.038 2.325 -6.941 1.00 87.44 107 LEU A CA 1
ATOM 743 C C . LEU A 1 107 ? 14.447 0.925 -6.459 1.00 87.44 107 LEU A C 1
ATOM 745 O O . LEU A 1 107 ? 15.165 0.787 -5.468 1.00 87.44 107 LEU A O 1
ATOM 749 N N . LEU A 1 108 ? 13.976 -0.130 -7.126 1.00 87.62 108 LEU A N 1
ATOM 750 C CA . LEU A 1 108 ? 14.514 -1.471 -6.944 1.00 87.62 108 LEU A CA 1
ATOM 751 C C . LEU A 1 108 ? 15.850 -1.553 -7.694 1.00 87.62 108 LEU A C 1
ATOM 753 O O . LEU A 1 108 ? 15.873 -1.877 -8.883 1.00 87.62 108 LEU A O 1
ATOM 757 N N . ASP A 1 109 ? 16.954 -1.306 -6.979 1.00 81.75 109 ASP A N 1
ATOM 758 C CA . ASP A 1 109 ? 18.351 -1.311 -7.469 1.00 81.75 109 ASP A CA 1
ATOM 759 C C . ASP A 1 109 ? 18.872 -2.712 -7.889 1.00 81.75 109 ASP A C 1
ATOM 761 O O . ASP A 1 109 ? 20.039 -3.067 -7.723 1.00 81.75 109 ASP A O 1
ATOM 765 N N . SER A 1 110 ? 17.996 -3.559 -8.433 1.00 87.19 110 SER A N 1
ATOM 766 C CA . SER A 1 110 ? 18.312 -4.865 -9.001 1.00 87.19 110 SER A CA 1
ATOM 767 C C . SER A 1 110 ? 17.335 -5.197 -10.126 1.00 87.19 110 SER A C 1
ATOM 769 O O . SER A 1 110 ? 16.147 -5.431 -9.897 1.00 87.19 110 SER A O 1
ATOM 771 N N . GLU A 1 111 ? 17.857 -5.286 -11.354 1.0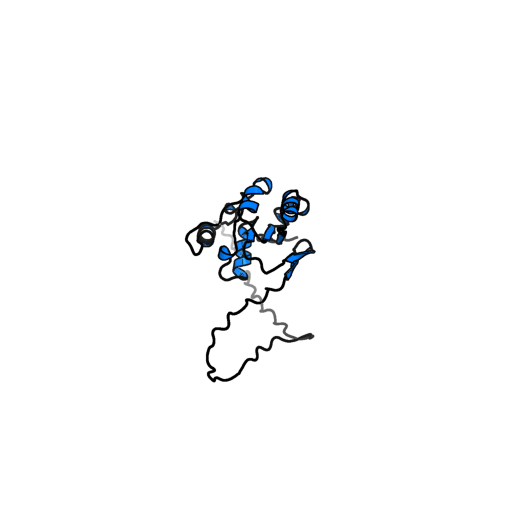0 84.50 111 GLU A N 1
ATOM 772 C CA . GLU A 1 111 ? 17.103 -5.742 -12.530 1.00 84.50 111 GLU A CA 1
ATOM 773 C C . GLU A 1 111 ? 16.471 -7.116 -12.284 1.00 84.50 111 GLU A C 1
ATOM 775 O O . GLU A 1 111 ? 15.309 -7.328 -12.613 1.00 84.50 111 GLU A O 1
ATOM 780 N N . VAL A 1 112 ? 17.218 -8.030 -11.655 1.00 85.94 112 VAL A N 1
ATOM 781 C CA . VAL A 1 112 ? 16.750 -9.390 -11.361 1.00 85.94 112 VAL A CA 1
ATOM 782 C C . VAL A 1 112 ? 15.547 -9.356 -10.426 1.00 85.94 112 VAL A C 1
ATOM 784 O O . VAL A 1 112 ? 14.562 -10.042 -10.684 1.00 85.94 112 VAL A O 1
ATOM 787 N N . LEU A 1 113 ? 15.589 -8.536 -9.369 1.00 86.44 113 LEU A N 1
ATOM 788 C CA . LEU A 1 113 ? 14.450 -8.400 -8.459 1.00 86.44 113 LEU A CA 1
ATOM 789 C C . LEU A 1 113 ? 13.259 -7.752 -9.160 1.00 86.44 113 LEU A C 1
ATOM 791 O O . LEU A 1 113 ? 12.139 -8.243 -9.036 1.00 86.44 113 LEU A O 1
ATOM 795 N N . ARG A 1 114 ? 13.484 -6.689 -9.939 1.00 85.62 114 ARG A N 1
ATOM 796 C CA . ARG A 1 114 ? 12.399 -6.021 -10.662 1.00 85.62 114 ARG A CA 1
ATOM 797 C C . ARG A 1 114 ? 11.728 -6.955 -11.670 1.00 85.62 114 ARG A C 1
ATOM 799 O O . ARG A 1 114 ? 10.504 -6.986 -11.728 1.00 85.62 114 ARG A O 1
ATOM 806 N N . GLN A 1 115 ? 12.497 -7.729 -12.434 1.00 83.88 115 GLN A N 1
ATOM 807 C CA . GLN A 1 115 ? 11.953 -8.730 -13.359 1.00 83.88 115 GLN A CA 1
ATOM 808 C C . GLN A 1 115 ? 11.263 -9.877 -12.617 1.00 83.88 115 GLN A C 1
ATOM 810 O O . GLN A 1 115 ? 10.176 -10.292 -13.014 1.00 83.88 115 GLN A O 1
ATOM 815 N N . GLY A 1 116 ? 11.864 -10.351 -11.522 1.00 85.81 116 GLY A N 1
ATOM 816 C CA . GLY A 1 116 ? 11.318 -11.423 -10.694 1.00 85.81 116 GLY A CA 1
ATOM 817 C C . GLY A 1 116 ? 9.950 -11.071 -10.115 1.00 85.81 116 GLY A C 1
ATOM 818 O O . GLY A 1 116 ? 9.021 -11.861 -10.235 1.00 85.81 116 GLY A O 1
ATOM 819 N N . TYR A 1 117 ? 9.794 -9.865 -9.565 1.00 84.62 117 TYR A N 1
ATOM 820 C CA . TYR A 1 117 ? 8.514 -9.412 -9.016 1.00 84.62 117 TYR A CA 1
ATOM 821 C C . TYR A 1 117 ? 7.524 -8.924 -10.076 1.00 84.62 117 TYR A C 1
ATOM 823 O O . TYR A 1 117 ? 6.316 -9.001 -9.862 1.00 84.62 117 TYR A O 1
ATOM 831 N N . ALA A 1 118 ? 7.996 -8.466 -11.239 1.00 75.25 118 ALA A N 1
ATOM 832 C CA . ALA A 1 118 ? 7.108 -8.189 -12.363 1.00 75.25 118 ALA A CA 1
ATOM 833 C C . ALA A 1 118 ? 6.464 -9.477 -12.913 1.00 75.25 118 ALA A C 1
ATOM 835 O O . ALA A 1 118 ? 5.365 -9.426 -13.456 1.00 75.25 118 ALA A O 1
ATOM 836 N N . ALA A 1 119 ? 7.099 -10.640 -12.774 1.00 73.19 119 ALA A N 1
ATOM 837 C CA . ALA A 1 119 ? 6.551 -11.899 -13.261 1.00 73.19 119 ALA A CA 1
ATOM 838 C C . ALA A 1 119 ? 5.509 -12.482 -12.285 1.00 73.19 119 ALA A C 1
ATOM 840 O O . ALA A 1 119 ? 5.855 -13.116 -11.292 1.00 73.19 119 ALA A O 1
ATOM 841 N N . ARG A 1 120 ? 4.212 -12.312 -12.581 1.00 74.12 120 ARG A N 1
ATOM 842 C CA . ARG A 1 120 ? 3.125 -12.929 -11.797 1.00 74.12 120 ARG A CA 1
ATOM 843 C C . ARG A 1 120 ? 2.695 -14.299 -12.333 1.00 74.12 120 ARG A C 1
ATOM 845 O O . ARG A 1 120 ? 2.777 -14.531 -13.546 1.00 74.12 120 ARG A O 1
ATOM 852 N N . PRO A 1 121 ? 2.121 -15.168 -11.476 1.00 63.56 121 PRO A N 1
ATOM 853 C CA . PRO A 1 121 ? 1.357 -16.329 -11.926 1.00 63.56 121 PRO A CA 1
ATOM 854 C C . PRO A 1 121 ? 0.225 -15.861 -12.858 1.00 63.56 121 PRO A C 1
ATOM 856 O O . PRO A 1 121 ? -0.723 -15.211 -12.423 1.00 63.56 121 PRO A O 1
ATOM 859 N N . GLY A 1 122 ? 0.363 -16.111 -14.164 1.00 68.12 122 GLY A N 1
ATOM 860 C CA . GLY A 1 122 ? -0.537 -15.587 -15.206 1.00 68.12 122 GLY A CA 1
ATOM 861 C C . GLY A 1 122 ? 0.109 -14.629 -16.219 1.00 68.12 122 GLY A C 1
ATOM 862 O O . GLY A 1 122 ? -0.568 -14.195 -17.146 1.00 68.12 122 GLY A O 1
ATOM 863 N N . GLY A 1 123 ? 1.404 -14.319 -16.086 1.00 65.62 123 GLY A N 1
ATOM 864 C CA . GLY A 1 123 ? 2.217 -13.686 -17.138 1.00 65.62 123 GLY A CA 1
ATOM 865 C C . GLY A 1 123 ? 2.128 -12.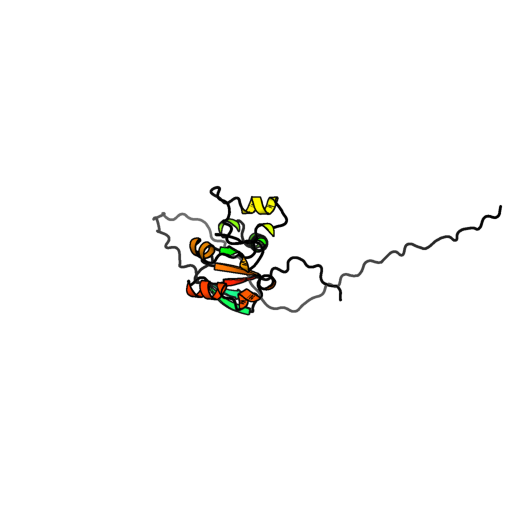159 -17.250 1.00 65.62 123 GLY A C 1
ATOM 866 O O . GLY A 1 123 ? 2.731 -11.588 -18.154 1.00 65.62 123 GLY A O 1
ATOM 867 N N . GLY A 1 124 ? 1.401 -11.482 -16.357 1.00 77.12 124 GLY A N 1
ATOM 868 C CA . GLY A 1 124 ? 1.257 -10.022 -16.377 1.00 77.12 124 GLY A CA 1
ATOM 869 C C . GLY A 1 124 ? 2.197 -9.297 -15.411 1.00 77.12 124 GLY A C 1
ATOM 870 O O . GLY A 1 124 ? 2.273 -9.670 -14.241 1.00 77.12 124 GLY A O 1
ATOM 871 N N . ALA A 1 125 ? 2.808 -8.200 -15.872 1.00 87.12 125 ALA A N 1
ATOM 872 C CA . ALA A 1 125 ? 3.555 -7.262 -15.030 1.00 87.12 125 ALA A CA 1
ATOM 873 C C . ALA A 1 125 ? 2.692 -6.675 -13.900 1.00 87.12 125 ALA A C 1
ATOM 875 O O . ALA A 1 125 ? 1.462 -6.594 -14.025 1.00 87.12 125 ALA A O 1
ATOM 876 N N . ILE A 1 126 ? 3.330 -6.248 -12.806 1.00 91.38 126 ILE A N 1
ATOM 877 C CA . ILE A 1 126 ? 2.685 -5.393 -11.803 1.00 91.38 126 ILE A CA 1
ATOM 878 C C . ILE A 1 126 ? 2.483 -3.999 -12.431 1.00 91.38 126 ILE A C 1
ATOM 880 O O . ILE A 1 126 ? 3.463 -3.391 -12.876 1.00 91.38 126 ILE A O 1
ATOM 884 N N . PRO A 1 127 ? 1.242 -3.481 -12.495 1.00 93.06 127 PRO A N 1
ATOM 885 C CA . PRO A 1 127 ? 0.959 -2.142 -13.005 1.00 93.06 127 PRO A CA 1
ATOM 886 C C . PRO A 1 127 ? 1.716 -1.050 -12.242 1.00 93.06 127 PRO A C 1
ATOM 888 O O . PRO A 1 127 ? 1.764 -1.062 -11.012 1.00 93.06 127 PRO A O 1
ATOM 891 N N . VAL A 1 128 ? 2.265 -0.079 -12.973 1.00 93.31 128 VAL A N 1
ATOM 892 C CA . VAL A 1 128 ? 2.927 1.099 -12.396 1.00 93.31 128 VAL A CA 1
ATOM 893 C C . VAL A 1 128 ? 1.901 2.215 -12.197 1.00 93.31 128 VAL A C 1
ATOM 895 O O . VAL A 1 128 ? 1.237 2.610 -13.151 1.00 93.31 128 VAL A O 1
ATOM 898 N N . VAL A 1 129 ? 1.781 2.733 -10.970 1.00 94.44 129 VAL A N 1
ATOM 899 C CA . VAL A 1 129 ? 0.839 3.814 -10.598 1.00 94.44 129 VAL A CA 1
ATOM 900 C C . VAL A 1 129 ? 1.524 5.154 -10.293 1.00 94.44 129 VAL A C 1
ATOM 902 O O . VAL A 1 129 ? 0.873 6.112 -9.873 1.00 94.44 129 VAL A O 1
ATOM 905 N N . GLY A 1 130 ? 2.839 5.228 -10.505 1.00 92.69 130 GLY A N 1
ATOM 906 C CA . GLY A 1 130 ? 3.667 6.426 -10.363 1.00 92.69 130 GLY A CA 1
ATOM 907 C C . GLY A 1 130 ? 5.165 6.099 -10.411 1.00 92.69 130 GLY A C 1
ATOM 908 O O . GLY A 1 130 ? 5.553 4.932 -10.342 1.00 92.69 130 GLY A O 1
ATOM 909 N N . GLY A 1 131 ? 6.004 7.125 -10.510 1.00 90.06 131 GLY A N 1
ATOM 910 C CA . GLY A 1 131 ? 7.469 7.026 -10.444 1.00 90.06 131 GLY A CA 1
ATOM 911 C C . GLY A 1 131 ? 8.011 7.234 -9.028 1.00 90.06 131 GLY A C 1
ATOM 912 O O . GLY A 1 131 ? 7.270 7.153 -8.058 1.00 90.06 131 GLY A O 1
ATOM 913 N N . ALA A 1 132 ? 9.304 7.499 -8.884 1.00 85.50 132 ALA A N 1
ATOM 914 C CA . ALA A 1 132 ? 9.977 7.617 -7.588 1.00 85.50 132 ALA A CA 1
ATOM 915 C C . ALA A 1 132 ? 9.512 8.798 -6.715 1.00 85.50 132 ALA A C 1
ATOM 917 O O . ALA A 1 132 ? 9.739 8.785 -5.507 1.00 85.50 132 ALA A O 1
ATOM 918 N N . THR A 1 133 ? 8.891 9.827 -7.301 1.00 83.00 133 THR A N 1
ATOM 919 C CA . THR A 1 133 ? 8.504 11.044 -6.575 1.00 83.00 133 THR A CA 1
ATOM 920 C C . THR A 1 133 ? 7.033 11.026 -6.132 1.00 83.00 133 THR A C 1
ATOM 922 O O . THR A 1 133 ? 6.177 10.551 -6.887 1.00 83.00 133 THR A O 1
ATOM 925 N N . PRO A 1 134 ? 6.705 11.621 -4.968 1.00 78.12 134 PRO A N 1
ATOM 926 C CA . PRO A 1 134 ? 5.331 11.766 -4.469 1.00 78.12 134 PRO A CA 1
ATOM 927 C C . PRO A 1 134 ? 4.335 12.364 -5.473 1.00 78.12 134 PRO A C 1
ATOM 929 O O . PRO A 1 134 ? 3.199 11.911 -5.593 1.00 78.12 134 PRO A O 1
ATOM 932 N N . ASP A 1 135 ? 4.759 13.367 -6.243 1.00 82.00 135 ASP A N 1
ATOM 933 C CA . ASP A 1 135 ? 3.872 14.083 -7.171 1.00 82.00 135 ASP A CA 1
ATOM 934 C C . ASP A 1 135 ? 3.520 13.263 -8.419 1.00 82.00 135 ASP A C 1
ATOM 936 O O . ASP A 1 135 ? 2.580 13.581 -9.144 1.00 82.00 135 ASP A O 1
ATOM 940 N N . SER A 1 136 ? 4.267 12.190 -8.683 1.00 86.00 136 SER A N 1
ATOM 941 C CA . SER A 1 136 ? 4.031 11.319 -9.835 1.00 86.00 136 SER A CA 1
ATOM 942 C C . SER A 1 136 ? 2.933 10.273 -9.598 1.00 86.00 136 SER A C 1
ATOM 944 O O . SER A 1 136 ? 2.576 9.542 -10.525 1.00 86.00 136 SER A O 1
ATOM 946 N N . ARG A 1 137 ? 2.401 10.166 -8.371 1.00 88.12 137 ARG A N 1
ATOM 947 C CA . ARG A 1 137 ? 1.356 9.192 -8.025 1.00 88.12 137 ARG A CA 1
ATOM 948 C C . ARG A 1 137 ? 0.031 9.584 -8.669 1.00 88.12 137 ARG A C 1
ATOM 950 O O . ARG A 1 137 ? -0.495 10.671 -8.439 1.00 88.12 137 ARG A O 1
ATOM 957 N N . SER A 1 138 ? -0.562 8.662 -9.416 1.00 90.88 138 SER A N 1
ATOM 958 C CA . SER A 1 138 ? -1.877 8.862 -10.021 1.00 90.88 138 SER A CA 1
ATOM 959 C C . SER A 1 138 ? -2.969 8.256 -9.141 1.00 90.88 138 SER A C 1
ATOM 961 O O . SER A 1 138 ? -3.109 7.036 -9.083 1.00 90.88 138 SER A O 1
ATOM 963 N N . LEU A 1 139 ? -3.782 9.100 -8.494 1.00 91.81 139 LEU A N 1
ATOM 964 C CA . LEU A 1 139 ? -4.948 8.636 -7.731 1.00 91.81 139 LEU A CA 1
ATOM 965 C C . LEU A 1 139 ? -5.891 7.797 -8.604 1.00 91.81 139 LEU A C 1
ATOM 967 O O . LEU A 1 139 ? -6.275 6.706 -8.200 1.00 91.81 139 LEU A O 1
ATOM 971 N N . GLU A 1 140 ? -6.211 8.271 -9.808 1.00 94.12 140 GLU A N 1
ATOM 972 C CA . GLU A 1 140 ? -7.082 7.559 -10.753 1.00 94.12 140 GLU A CA 1
ATOM 973 C C . GLU A 1 140 ? -6.546 6.160 -11.076 1.00 94.12 140 GLU A C 1
ATOM 975 O O . GLU A 1 140 ? -7.287 5.178 -11.030 1.00 94.12 140 GLU A O 1
ATOM 980 N N . SER A 1 141 ? -5.237 6.045 -11.326 1.00 95.69 141 SER A N 1
ATOM 981 C CA . SER A 1 141 ? -4.608 4.748 -11.600 1.00 95.69 141 SER A CA 1
ATOM 982 C C . SER A 1 141 ? -4.655 3.827 -10.381 1.00 95.69 141 SER A C 1
ATOM 984 O O . SER A 1 141 ? -4.883 2.631 -10.534 1.00 95.69 141 SER A O 1
ATOM 986 N N . ILE A 1 142 ? -4.481 4.368 -9.170 1.00 96.31 142 ILE A N 1
ATOM 987 C CA . ILE A 1 142 ? -4.597 3.599 -7.924 1.00 96.31 142 ILE A CA 1
ATOM 988 C C . ILE A 1 142 ? -6.034 3.094 -7.746 1.00 96.31 142 ILE A C 1
ATOM 990 O O . ILE A 1 142 ? -6.236 1.907 -7.500 1.00 96.31 142 ILE A O 1
ATOM 994 N N . LEU A 1 143 ? -7.037 3.961 -7.909 1.00 95.88 143 LEU A N 1
ATOM 995 C CA . LEU A 1 143 ? -8.449 3.601 -7.748 1.00 95.88 143 LEU A CA 1
ATOM 996 C C . LEU A 1 143 ? -8.909 2.574 -8.789 1.00 95.88 143 LEU A C 1
ATOM 998 O O . LEU A 1 143 ? -9.644 1.648 -8.445 1.00 95.88 143 LEU A O 1
ATOM 1002 N N . ALA A 1 144 ? -8.429 2.678 -10.032 1.00 96.69 144 ALA A N 1
ATOM 1003 C CA . ALA A 1 144 ? -8.742 1.731 -11.104 1.00 96.69 144 ALA A CA 1
ATOM 1004 C C . ALA A 1 144 ? -8.306 0.288 -10.788 1.00 96.69 144 ALA A C 1
ATOM 1006 O O . ALA A 1 144 ? -8.888 -0.667 -11.305 1.00 96.69 144 ALA A O 1
ATOM 1007 N N . LEU A 1 145 ? -7.309 0.110 -9.916 1.00 96.25 145 LEU A N 1
ATOM 1008 C CA . LEU A 1 145 ? -6.861 -1.209 -9.466 1.00 96.25 145 LEU A CA 1
ATOM 1009 C C . LEU A 1 145 ? -7.739 -1.804 -8.358 1.00 96.25 145 LEU A C 1
ATOM 1011 O O . LEU A 1 145 ? -7.535 -2.970 -8.006 1.00 96.25 145 LEU A O 1
ATOM 1015 N N . ALA A 1 146 ? -8.698 -1.045 -7.819 1.00 96.12 146 ALA A N 1
ATOM 1016 C CA . ALA A 1 146 ? -9.548 -1.431 -6.693 1.00 96.12 146 ALA A CA 1
ATOM 1017 C C . ALA A 1 146 ? -8.752 -2.105 -5.551 1.00 96.12 146 ALA A C 1
ATOM 1019 O O . ALA A 1 146 ? -8.982 -3.286 -5.249 1.00 96.12 146 ALA A O 1
ATOM 1020 N N . PRO A 1 147 ? -7.750 -1.416 -4.972 1.00 97.12 147 PRO A N 1
ATOM 1021 C CA . PRO A 1 147 ? -6.970 -1.964 -3.876 1.00 97.12 147 PRO A CA 1
ATOM 1022 C C . PRO A 1 147 ? -7.795 -2.031 -2.591 1.00 97.12 147 PRO A C 1
ATOM 1024 O O . PRO A 1 147 ? -8.698 -1.227 -2.369 1.00 97.12 147 PRO A O 1
ATOM 1027 N N . ASP A 1 148 ? -7.451 -2.980 -1.726 1.00 95.62 148 ASP A N 1
ATOM 1028 C CA . ASP A 1 148 ? -7.989 -3.071 -0.365 1.00 95.62 148 ASP A CA 1
ATOM 1029 C C . ASP A 1 148 ? -7.019 -2.539 0.699 1.00 95.62 148 ASP A C 1
ATOM 1031 O O . ASP A 1 148 ? -7.386 -2.429 1.869 1.00 95.62 148 ASP A O 1
ATOM 1035 N N . LEU A 1 149 ? -5.808 -2.160 0.286 1.00 96.25 149 LEU A N 1
ATOM 1036 C CA . LEU A 1 149 ? -4.815 -1.488 1.110 1.00 96.25 149 LEU A CA 1
ATOM 1037 C C . LEU A 1 149 ? -3.837 -0.705 0.226 1.00 96.25 149 LEU A C 1
ATOM 1039 O O . LEU A 1 149 ? -3.374 -1.204 -0.801 1.00 96.25 149 LEU A O 1
ATOM 1043 N N . VAL A 1 150 ? -3.471 0.498 0.663 1.00 95.50 150 VAL A N 1
ATOM 1044 C CA . VAL A 1 150 ? -2.315 1.238 0.138 1.00 95.50 150 VAL A CA 1
ATOM 1045 C C . VAL A 1 150 ? -1.235 1.297 1.215 1.00 95.50 150 VAL A C 1
ATOM 1047 O O . VAL A 1 150 ? -1.527 1.619 2.366 1.00 95.50 150 VAL A O 1
ATOM 1050 N N . VAL A 1 151 ? 0.011 0.997 0.855 1.00 94.12 151 VAL A N 1
ATOM 1051 C CA . VAL A 1 151 ? 1.172 1.128 1.745 1.00 94.12 151 VAL A CA 1
ATOM 1052 C C . VAL A 1 15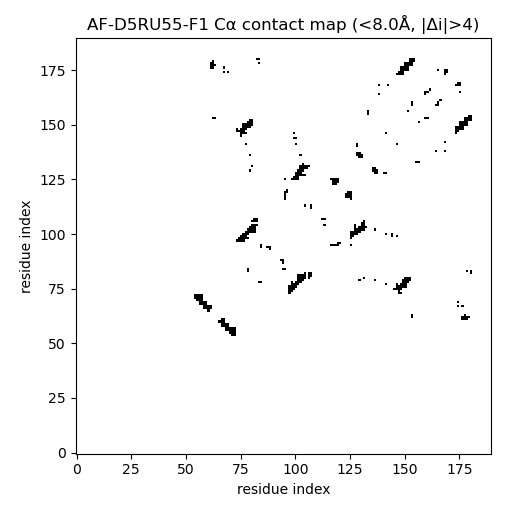1 ? 2.062 2.254 1.240 1.00 94.12 151 VAL A C 1
ATOM 1054 O O . VAL A 1 151 ? 2.370 2.320 0.049 1.00 94.12 151 VAL A O 1
ATOM 1057 N N . ALA A 1 152 ? 2.449 3.148 2.143 1.00 90.44 152 ALA A N 1
ATOM 1058 C CA . ALA A 1 152 ? 3.314 4.285 1.860 1.00 90.44 152 ALA A CA 1
ATOM 1059 C C . ALA A 1 152 ? 4.496 4.322 2.832 1.00 90.44 152 ALA A C 1
ATOM 1061 O O . ALA A 1 152 ? 4.326 4.070 4.018 1.00 90.44 152 ALA A O 1
ATOM 1062 N N . THR A 1 153 ? 5.675 4.719 2.371 1.00 85.38 153 THR A N 1
ATOM 1063 C CA . THR A 1 153 ? 6.835 4.902 3.250 1.00 85.38 153 THR A CA 1
ATOM 1064 C C . THR A 1 153 ? 6.766 6.266 3.932 1.00 85.38 153 THR A C 1
ATOM 1066 O O . THR A 1 153 ? 6.813 7.292 3.252 1.00 85.38 153 THR A O 1
ATOM 1069 N N . ALA A 1 154 ? 6.706 6.308 5.267 1.00 76.31 154 ALA A N 1
ATOM 1070 C CA . ALA A 1 154 ? 6.571 7.563 6.021 1.00 76.31 154 ALA A CA 1
ATOM 1071 C C . ALA A 1 154 ? 7.670 8.597 5.696 1.00 76.31 154 ALA A C 1
ATOM 1073 O O . ALA A 1 154 ? 7.387 9.785 5.553 1.00 76.31 154 ALA A O 1
ATOM 1074 N N . GLN A 1 155 ? 8.915 8.141 5.545 1.00 64.94 155 GLN A N 1
ATOM 1075 C CA . GLN A 1 155 ? 10.092 8.974 5.289 1.00 64.94 155 GLN A CA 1
ATOM 1076 C C . GLN A 1 155 ? 10.162 9.495 3.847 1.00 64.94 155 GLN A C 1
ATOM 1078 O O . GLN A 1 155 ? 10.614 10.616 3.626 1.00 64.94 155 GLN A O 1
ATOM 1083 N N . ALA A 1 156 ? 9.730 8.694 2.866 1.00 61.09 156 ALA A N 1
ATOM 1084 C CA . ALA A 1 156 ? 9.709 9.108 1.459 1.00 61.09 156 ALA A CA 1
ATOM 1085 C C . ALA A 1 156 ? 8.563 10.091 1.175 1.00 61.09 156 ALA A C 1
ATOM 1087 O O . ALA A 1 156 ? 8.598 10.847 0.207 1.00 61.09 156 ALA A O 1
ATOM 1088 N N . GLU A 1 157 ? 7.548 10.080 2.036 1.00 64.06 157 GLU A N 1
ATOM 1089 C CA . GLU A 1 157 ? 6.281 10.751 1.807 1.00 64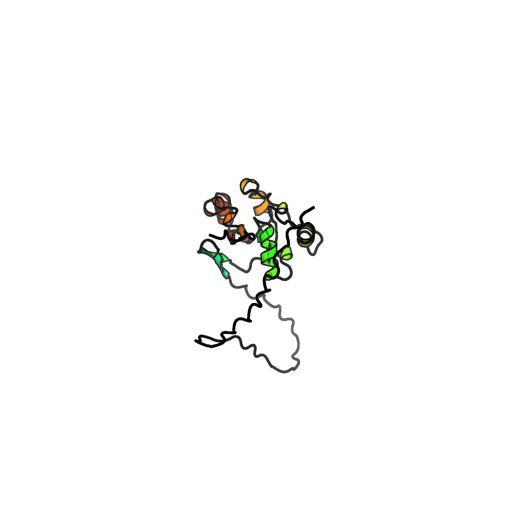.06 157 GLU A CA 1
ATOM 1090 C C . GLU A 1 157 ? 5.829 11.564 3.045 1.00 64.06 157 GLU A C 1
ATOM 1092 O O . GLU A 1 157 ? 4.698 11.402 3.520 1.00 64.06 157 GLU A O 1
ATOM 1097 N N . PRO A 1 158 ? 6.657 12.484 3.586 1.00 57.88 158 PRO A N 1
ATOM 1098 C CA . PRO A 1 158 ? 6.304 13.255 4.783 1.00 57.88 158 PRO A CA 1
ATOM 1099 C C . PRO A 1 158 ? 5.058 14.126 4.553 1.00 57.88 158 PRO A C 1
ATOM 1101 O O . PRO A 1 158 ? 4.291 14.391 5.478 1.00 57.88 158 PRO A O 1
ATOM 1104 N N . ALA A 1 159 ? 4.812 14.522 3.298 1.00 58.44 159 ALA A N 1
ATOM 1105 C CA . ALA A 1 159 ? 3.612 15.238 2.889 1.00 58.44 159 ALA A CA 1
ATOM 1106 C C . ALA A 1 159 ? 2.365 14.340 2.810 1.00 58.44 159 ALA A C 1
ATOM 1108 O O . ALA A 1 159 ? 1.264 14.861 2.968 1.00 58.44 159 ALA A O 1
ATOM 1109 N N . LEU A 1 160 ? 2.484 13.017 2.607 1.00 62.50 160 LEU A N 1
ATOM 1110 C CA . LEU A 1 160 ? 1.316 12.123 2.557 1.00 62.50 160 LEU A CA 1
ATOM 1111 C C . LEU A 1 160 ? 0.665 11.956 3.928 1.00 62.50 160 LEU A C 1
ATOM 1113 O O . LEU A 1 160 ? -0.560 11.879 3.988 1.00 62.50 160 LEU A O 1
ATOM 1117 N N . ALA A 1 161 ? 1.421 11.992 5.028 1.00 60.09 161 ALA A N 1
ATOM 1118 C CA . ALA A 1 161 ? 0.860 11.885 6.380 1.00 60.09 161 ALA A CA 1
ATOM 1119 C C . ALA A 1 161 ? -0.233 12.944 6.681 1.00 60.09 161 ALA A C 1
ATOM 1121 O O . ALA A 1 161 ? -1.109 12.699 7.511 1.00 60.09 161 ALA A O 1
ATOM 1122 N N . GLY A 1 162 ? -0.240 14.077 5.957 1.00 60.88 162 GLY A N 1
ATOM 1123 C CA . GLY A 1 162 ? -1.310 15.091 5.957 1.00 60.88 162 GLY A CA 1
ATOM 1124 C C . GLY A 1 162 ? -1.856 15.462 4.565 1.00 60.88 162 GLY A C 1
ATOM 1125 O O . GLY A 1 162 ? -2.590 16.447 4.424 1.00 60.88 162 GLY A O 1
ATOM 1126 N N . GLY A 1 163 ? -1.486 14.699 3.537 1.00 69.19 163 GLY A N 1
ATOM 1127 C CA . GLY A 1 163 ? -1.640 15.051 2.127 1.00 69.19 163 GLY A CA 1
ATOM 1128 C C . GLY A 1 163 ? -3.035 14.796 1.566 1.00 69.19 163 GLY A C 1
ATOM 1129 O O . GLY A 1 163 ? -3.902 14.188 2.196 1.00 69.19 163 GLY A O 1
ATOM 1130 N N . SER A 1 164 ? -3.267 15.264 0.339 1.00 79.88 164 SER A N 1
ATOM 1131 C CA . SER A 1 164 ? -4.544 15.071 -0.357 1.00 79.88 164 SER A CA 1
ATOM 1132 C C . SER A 1 164 ? -4.769 13.618 -0.783 1.00 79.88 164 SER A C 1
ATOM 1134 O O . SER A 1 164 ? -5.917 13.181 -0.812 1.00 79.88 164 SER A O 1
ATOM 1136 N N . LEU A 1 165 ? -3.712 12.857 -1.093 1.00 84.75 165 LEU A N 1
ATOM 1137 C CA . LEU A 1 165 ? -3.839 11.484 -1.588 1.00 84.75 165 LEU A CA 1
ATOM 1138 C C . LEU A 1 165 ? -4.436 10.529 -0.532 1.00 84.75 165 LEU A C 1
ATOM 1140 O O . LEU A 1 165 ? -5.472 9.936 -0.832 1.00 84.75 165 LEU A O 1
ATOM 1144 N N . PRO A 1 166 ? -3.929 10.415 0.717 1.00 83.69 166 PRO A N 1
ATOM 1145 C CA . PRO A 1 166 ? -4.511 9.482 1.687 1.00 83.69 166 PRO A CA 1
ATOM 1146 C C . PRO A 1 166 ? -5.907 9.905 2.140 1.00 83.69 166 PRO A C 1
ATOM 1148 O O . PRO A 1 166 ? -6.740 9.056 2.440 1.00 83.69 166 PRO A O 1
ATOM 1151 N N . ARG A 1 167 ? -6.208 11.213 2.125 1.00 85.88 167 ARG A N 1
ATOM 1152 C CA . ARG A 1 167 ? -7.564 11.721 2.381 1.00 85.88 167 ARG A CA 1
ATOM 1153 C C . ARG A 1 167 ? -8.551 11.270 1.302 1.00 85.88 167 ARG A C 1
ATOM 1155 O O . ARG A 1 167 ? -9.665 10.876 1.629 1.00 85.88 167 ARG A O 1
ATOM 1162 N N . GLN A 1 168 ? -8.148 11.319 0.034 1.00 90.25 168 GLN A N 1
ATOM 1163 C CA . GLN A 1 168 ? -8.978 10.868 -1.085 1.00 90.25 168 GLN A CA 1
ATOM 1164 C C . GLN A 1 168 ? -9.145 9.343 -1.091 1.00 90.25 168 GLN A C 1
ATOM 1166 O O . GLN A 1 168 ? -10.255 8.858 -1.291 1.00 90.25 168 GLN A O 1
ATOM 1171 N N . LEU A 1 169 ? -8.087 8.588 -0.781 1.00 91.88 169 LEU A N 1
ATOM 1172 C CA . LEU A 1 169 ? -8.166 7.132 -0.609 1.00 91.88 169 LEU A CA 1
ATOM 1173 C C . LEU A 1 169 ? -9.102 6.746 0.544 1.00 91.88 169 LEU A C 1
ATOM 1175 O O . LEU A 1 169 ? -9.961 5.883 0.376 1.00 91.88 169 LEU A O 1
ATOM 1179 N N . ALA A 1 170 ? -9.014 7.444 1.680 1.00 89.44 170 ALA A N 1
ATOM 1180 C CA . ALA A 1 170 ? -9.924 7.243 2.803 1.00 89.44 170 ALA A CA 1
ATOM 1181 C C . ALA A 1 170 ? -11.383 7.565 2.435 1.00 89.44 170 ALA A C 1
ATOM 1183 O O . ALA A 1 170 ? -12.284 6.823 2.822 1.00 89.44 170 ALA A O 1
ATOM 1184 N N . ALA A 1 171 ? -11.626 8.620 1.647 1.00 90.88 171 ALA A N 1
ATOM 1185 C CA . ALA A 1 171 ? -12.960 8.941 1.130 1.00 90.88 171 ALA A CA 1
ATOM 1186 C C . ALA A 1 171 ? -13.512 7.856 0.183 1.00 90.88 171 ALA A C 1
ATOM 1188 O O . ALA A 1 171 ? -14.724 7.670 0.111 1.00 90.88 171 ALA A O 1
ATOM 1189 N N . ALA A 1 172 ? -12.633 7.108 -0.490 1.00 92.44 172 ALA A N 1
ATOM 1190 C CA . ALA A 1 172 ? -12.977 5.930 -1.286 1.00 92.44 172 ALA A CA 1
ATOM 1191 C C . ALA A 1 172 ? -13.060 4.626 -0.460 1.00 92.44 172 ALA A C 1
ATOM 1193 O O . ALA A 1 172 ? -13.287 3.557 -1.024 1.00 92.44 172 ALA A O 1
ATOM 1194 N N . GLY A 1 173 ? -12.878 4.687 0.866 1.00 92.12 173 GLY A N 1
ATOM 1195 C CA . GLY A 1 173 ? -12.920 3.520 1.753 1.00 92.12 173 GLY A CA 1
ATOM 1196 C C . GLY A 1 173 ? -11.672 2.634 1.704 1.00 92.12 173 GLY A C 1
ATOM 1197 O O . GLY A 1 173 ? -11.718 1.496 2.167 1.00 92.12 173 GLY A O 1
ATOM 1198 N N . ILE A 1 174 ? -10.562 3.135 1.156 1.00 95.06 174 ILE A N 1
ATOM 1199 C CA . ILE A 1 174 ? -9.307 2.392 1.011 1.00 95.06 174 ILE A CA 1
ATOM 1200 C C . ILE A 1 174 ? -8.355 2.810 2.143 1.00 95.06 174 ILE A C 1
ATOM 1202 O O . ILE A 1 174 ? -7.904 3.962 2.173 1.00 95.06 174 ILE A O 1
ATOM 1206 N N . PRO A 1 175 ? -8.029 1.914 3.093 1.00 93.12 175 PRO A N 1
ATOM 1207 C CA . PRO A 1 175 ? -7.112 2.236 4.177 1.00 93.12 175 PRO A CA 1
ATOM 1208 C C . PRO A 1 175 ? -5.689 2.442 3.648 1.00 93.12 175 PRO A C 1
ATOM 1210 O O . PRO A 1 175 ? -5.253 1.794 2.696 1.00 93.12 175 PRO A O 1
ATOM 1213 N N . THR A 1 176 ? -4.948 3.342 4.294 1.00 92.75 176 THR A N 1
ATOM 1214 C CA . THR A 1 176 ? -3.524 3.576 4.019 1.00 92.75 176 THR A CA 1
ATOM 1215 C C . THR A 1 176 ? -2.708 3.249 5.261 1.00 92.75 176 THR A C 1
ATOM 1217 O O . THR A 1 176 ? -3.014 3.788 6.326 1.00 92.75 176 THR A O 1
ATOM 1220 N N . LEU A 1 177 ? -1.679 2.413 5.128 1.00 92.06 177 LEU A N 1
ATOM 1221 C CA . LEU A 1 177 ? -0.697 2.122 6.177 1.00 92.06 177 LEU A CA 1
ATOM 1222 C C . LEU A 1 177 ? 0.645 2.761 5.837 1.00 92.06 177 LEU A C 1
ATOM 1224 O O . LEU A 1 177 ? 1.027 2.816 4.669 1.00 92.06 177 LEU A O 1
ATOM 1228 N N . PHE A 1 178 ? 1.366 3.201 6.867 1.00 90.12 178 PHE A N 1
ATOM 1229 C CA . PHE A 1 178 ? 2.722 3.707 6.709 1.00 90.12 178 PHE A CA 1
ATOM 1230 C C . PHE A 1 178 ? 3.772 2.685 7.158 1.00 90.12 178 PHE A C 1
ATOM 1232 O O . PHE A 1 178 ? 3.723 2.209 8.296 1.00 90.12 178 PHE A O 1
ATOM 1239 N N . SER A 1 179 ? 4.706 2.361 6.263 1.00 85.38 179 SER A N 1
ATOM 1240 C CA . SER A 1 179 ? 5.882 1.520 6.507 1.00 85.38 179 SER A CA 1
ATOM 1241 C C . SER A 1 179 ? 7.088 2.367 6.944 1.00 85.38 179 SER A C 1
ATOM 1243 O O . SER A 1 179 ? 7.111 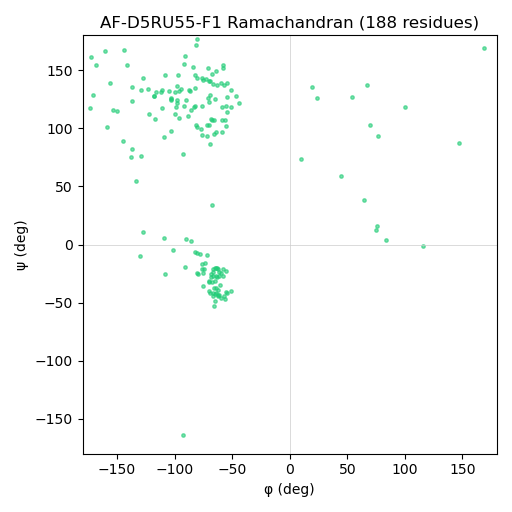3.588 6.757 1.00 85.38 179 SER A O 1
ATOM 1245 N N . SER A 1 180 ? 8.089 1.708 7.541 1.00 67.88 180 SER A N 1
ATOM 1246 C CA . SER A 1 180 ? 9.406 2.284 7.823 1.00 67.88 180 SER A CA 1
ATOM 1247 C C . SER A 1 180 ? 10.392 1.618 6.881 1.00 67.88 180 SER A C 1
ATOM 1249 O O . SER A 1 180 ? 10.904 0.538 7.173 1.00 67.88 180 SER A O 1
ATOM 1251 N N . ALA A 1 181 ? 10.620 2.221 5.720 1.00 56.91 181 ALA A N 1
ATOM 1252 C CA . ALA A 1 181 ? 11.717 1.812 4.860 1.00 56.91 181 ALA A CA 1
ATOM 1253 C C . ALA A 1 181 ? 12.931 2.676 5.207 1.00 56.91 181 ALA A C 1
ATOM 1255 O O . ALA A 1 181 ? 13.272 3.619 4.492 1.00 56.91 181 ALA A O 1
ATOM 1256 N N . ASP A 1 182 ? 13.599 2.355 6.316 1.00 52.94 182 ASP A N 1
ATOM 1257 C CA . ASP A 1 182 ? 14.992 2.756 6.478 1.00 52.94 182 ASP A CA 1
ATOM 1258 C C . ASP A 1 182 ? 15.798 1.927 5.472 1.00 52.94 182 ASP A C 1
ATOM 1260 O O . ASP A 1 182 ? 16.265 0.822 5.752 1.00 52.94 182 ASP A O 1
ATOM 1264 N N . ALA A 1 183 ? 15.901 2.425 4.240 1.00 45.84 183 ALA A N 1
ATOM 1265 C CA . ALA A 1 183 ? 16.818 1.871 3.260 1.00 45.84 183 ALA A CA 1
ATOM 1266 C C . ALA A 1 183 ? 18.236 2.121 3.782 1.00 45.84 183 ALA A C 1
ATOM 1268 O O . ALA A 1 183 ? 18.752 3.225 3.643 1.00 45.84 183 ALA A O 1
ATOM 1269 N N . ASN A 1 184 ? 18.792 1.116 4.468 1.00 36.78 184 ASN A N 1
ATOM 1270 C CA . ASN A 1 184 ? 20.177 0.962 4.916 1.00 36.78 184 ASN A CA 1
ATOM 1271 C C . ASN A 1 184 ? 21.045 2.222 4.749 1.00 36.78 184 ASN A C 1
ATOM 1273 O O . ASN A 1 184 ? 21.894 2.299 3.862 1.00 36.78 184 ASN A O 1
ATOM 1277 N N . THR A 1 185 ? 20.819 3.226 5.594 1.00 42.31 185 THR A N 1
ATOM 1278 C CA . THR A 1 185 ? 21.790 4.304 5.753 1.00 42.31 185 THR A CA 1
ATOM 1279 C C . THR A 1 185 ? 22.812 3.759 6.742 1.00 42.31 185 THR A C 1
ATOM 1281 O O . THR A 1 185 ? 22.405 3.428 7.861 1.00 42.31 185 THR A O 1
ATOM 1284 N N . PRO A 1 186 ? 24.104 3.600 6.380 1.00 41.16 186 PRO A N 1
ATOM 1285 C CA . PRO A 1 186 ? 25.128 3.332 7.378 1.00 41.16 186 PRO A CA 1
ATOM 1286 C C . PRO A 1 186 ? 24.948 4.401 8.443 1.00 41.16 186 PRO A C 1
ATOM 1288 O O . PRO A 1 186 ? 24.977 5.588 8.110 1.00 41.16 186 PRO A O 1
ATOM 1291 N N . GLY A 1 187 ? 24.640 3.981 9.672 1.00 37.00 187 GLY A N 1
ATOM 1292 C CA . GLY A 1 187 ? 24.365 4.912 10.754 1.00 37.00 187 GLY A CA 1
ATOM 1293 C C . GLY A 1 187 ? 25.449 5.977 10.752 1.00 37.00 187 GLY A C 1
ATOM 1294 O O . GLY A 1 187 ? 26.634 5.640 10.691 1.00 37.00 187 GLY A O 1
ATOM 1295 N N . ALA A 1 188 ? 25.045 7.247 10.742 1.00 39.72 188 ALA A N 1
ATOM 1296 C CA . ALA A 1 188 ? 25.967 8.326 11.020 1.00 39.72 188 ALA A CA 1
ATOM 1297 C C . ALA A 1 188 ? 26.585 8.006 12.385 1.00 39.72 188 ALA A C 1
ATOM 1299 O O . ALA A 1 188 ? 25.924 8.108 13.419 1.00 39.72 188 ALA A O 1
ATOM 1300 N N . ALA A 1 189 ? 27.819 7.500 12.364 1.00 37.75 189 ALA A N 1
ATOM 1301 C CA . ALA A 1 189 ? 28.657 7.459 13.540 1.00 37.75 189 ALA A CA 1
ATOM 1302 C C . ALA A 1 189 ? 28.719 8.901 14.056 1.00 37.75 189 ALA A C 1
ATOM 1304 O O . ALA A 1 189 ? 28.923 9.822 13.261 1.00 37.75 189 ALA A O 1
ATOM 1305 N N . GLY A 1 190 ? 28.399 9.061 15.340 1.00 39.44 190 GLY A N 1
ATOM 1306 C CA . GLY A 1 190 ? 28.264 10.359 15.999 1.00 39.44 190 GLY A CA 1
ATOM 1307 C C . GLY A 1 190 ? 29.546 11.168 16.093 1.00 39.44 190 GLY A C 1
ATOM 1308 O O . GLY A 1 190 ? 30.620 10.677 15.676 1.00 39.44 190 GLY A O 1
#

Secondary structure (DSSP, 8-state):
--PPPPPP------PPPPPP--------------------------------PPPPPEEEE-TTS-EEEESS--SSEEESSTTHHHHHHTT-S-SGGGEEEEE-GGGS--HHHHHHHH--TTSPPPPEEE-SSGGG--HHHHHHT--SEEEEETTT-TTGGGSHHHHHHHHTT--EEEE-----PPP---

Solvent-accessible surface area (backbone atoms only — not comparable to full-atom values): 12294 Å² total; per-residue (Å²): 143,83,88,82,85,83,86,80,87,83,81,84,79,82,81,76,86,78,82,85,88,81,83,80,86,82,86,83,81,87,85,86,82,88,80,85,86,80,84,90,82,92,75,86,84,70,90,72,80,75,73,77,72,81,63,66,57,44,79,43,71,32,72,81,70,46,80,44,78,37,78,38,81,73,62,26,30,31,30,57,40,38,56,54,52,61,62,38,49,79,76,33,98,60,40,52,77,30,40,55,24,27,8,11,60,81,69,40,93,37,70,68,58,46,53,55,52,27,58,35,99,87,76,48,66,56,46,74,35,26,46,81,50,77,87,50,52,38,66,69,56,48,57,75,59,64,44,59,29,37,39,36,35,46,86,83,33,67,62,48,85,78,28,71,64,55,54,53,35,46,75,72,72,26,51,74,44,38,42,80,74,80,73,83,66,80,72,80,76,129

Foldseek 3Di:
DDDDDDDDDDDDDDDDDDDDDDDDDDDDDDDDDPDDDDDDDDDDDDPDPPPPDQACWDWDQFPVRDTDIQRHPWQEEEEADPCVLVVVVVVDVQSLRRYQAYEQLVVPPDPCVSVVSLQDPVGGGHHYQAHQAPVRGDLVVVVVSVGQEYEYACVRCVCVVVHPNQVVCVVVVRHYGYHHPPPDDPPPPD

pLDDT: mean 71.8, std 22.5, range [31.5, 97.12]

Radius of gyration: 26.86 Å; Cα contacts (8 Å, |Δi|>4): 225; chains: 1; bounding box: 100×59×52 Å

InterPro domains:
  IPR002491 ABC transporter periplasmic binding domain [PS50983] (76-190)
  IPR050902 ABC Transporter Solute-Binding [PTHR30535] (52-181)

Sequence (190 aa):
MRATPLPAGAAIGQAAPRPAASGADHATSQLFVAKLEAAAQPAVAAPALAAAAPEAGLTVTDMLGRVVTLPRPPRRIVLLDARDIVTMALLHPDPAGLVAGWAGAELLDSEVLRQGYAARPGGGAIPVVGGATPDSRSLESILALAPDLVVATAQAEPALAGGSLPRQLAAAGIPTLFSSADANTPGAAG